Protein AF-A0A938WNM5-F1 (afdb_monomer_lite)

Organism: NCBI:txid1841864

Sequence (278 aa):
MNRILMAAAMALMVGGTAGAATDRYREALKQVLFADSASMAIRKSQMKMFVAGALSRSRHGVSSEEALRLEKSLDRYIATQYGDDMVDMALPCFRENVSEQQLVGLAGLLARPDIRQANAHISSLYADIVKDIMPTMSSAFGALKDGRQPTLPSVAECTEAYKEKFEAYWQASGTEQLMTSAVDNVLAKVGVGVDEDKVKTVLGFVTGMTKALMLNRFVGSVSESELDCVILLMRSDSYRAQLKAASCMASDPMKLIKDMEKAFVDWAKANGESFDLH

pLDDT: mean 75.91, std 17.94, range [22.28, 96.19]

Radius of gyration: 22.99 Å; chains: 1; bounding box: 45×81×53 Å

Foldseek 3Di:
DDCVVVVVVVCVVVVCCVVVLVVLLLVLLLLLCPLAPLSLVVVLVVLVCLLVVLQVVLDDDDDPVNVVVVVVLSVVCSVPPLSNLVSVLLVVLCVVQADSVLSNVLSVLSPDPLLSVLVNLLSNLLVVLVVVLVVLLVQQVVQVVVVHQRDADDADDDDPVVVVLLVLLLVLQCPLVVLVVVLVVVVVVDDPPDDSVVSVSSSVRSSRNSSRSSRRSCVVRPDSSSSVSSSVSSNDPSVVSVVSSVVVSVVCVPVVSVSSNVVSQVVCVVVVHHDDRD

Structure (mmCIF, N/CA/C/O backbone):
data_AF-A0A938WNM5-F1
#
_entry.id   AF-A0A938WNM5-F1
#
loop_
_atom_site.group_PDB
_atom_site.id
_atom_site.type_symbol
_atom_site.label_atom_id
_atom_site.label_alt_id
_atom_site.label_comp_id
_atom_site.label_asym_id
_atom_site.label_entity_id
_atom_site.label_seq_id
_atom_site.pdbx_PDB_ins_code
_atom_site.Cartn_x
_atom_site.Cartn_y
_atom_site.Cartn_z
_atom_site.occupancy
_atom_site.B_iso_or_equiv
_atom_site.auth_seq_id
_atom_site.auth_comp_id
_atom_site.auth_asym_id
_atom_site.auth_atom_id
_atom_site.pdbx_PDB_model_num
ATOM 1 N N . MET A 1 1 ? 19.116 -53.482 -17.725 1.00 27.86 1 MET A N 1
ATOM 2 C CA . MET A 1 1 ? 17.997 -52.506 -17.712 1.00 27.86 1 MET A CA 1
ATOM 3 C C . MET A 1 1 ? 18.015 -51.755 -16.381 1.00 27.86 1 MET A C 1
ATOM 5 O O . MET A 1 1 ? 17.219 -52.023 -15.505 1.00 27.86 1 MET A O 1
ATOM 9 N N . ASN A 1 2 ? 19.101 -51.100 -15.992 1.00 23.42 2 ASN A N 1
ATOM 10 C CA . ASN A 1 2 ? 19.833 -49.928 -16.483 1.00 23.42 2 ASN A CA 1
ATOM 11 C C . ASN A 1 2 ? 19.375 -48.646 -15.762 1.00 23.42 2 ASN A C 1
ATOM 13 O O . ASN A 1 2 ? 18.406 -47.996 -16.142 1.00 23.42 2 ASN A O 1
ATOM 17 N N . ARG A 1 3 ? 20.119 -48.327 -14.693 1.00 23.80 3 ARG A N 1
ATOM 18 C CA . ARG A 1 3 ? 19.950 -47.235 -13.714 1.00 23.80 3 ARG A CA 1
ATOM 19 C C . ARG A 1 3 ? 19.827 -45.834 -14.337 1.00 23.80 3 ARG A C 1
ATOM 21 O O . ARG A 1 3 ? 19.380 -44.908 -13.676 1.00 23.80 3 ARG A O 1
ATOM 28 N N . ILE A 1 4 ? 20.148 -45.709 -15.620 1.00 24.91 4 ILE A N 1
ATOM 29 C CA . ILE A 1 4 ? 20.023 -44.499 -16.439 1.00 24.91 4 ILE A CA 1
ATOM 30 C C . ILE A 1 4 ? 18.548 -44.139 -16.707 1.00 24.91 4 ILE A C 1
ATOM 32 O O . ILE A 1 4 ? 18.191 -42.969 -16.636 1.00 24.91 4 ILE A O 1
ATOM 36 N N . LEU A 1 5 ? 17.661 -45.125 -16.901 1.00 22.28 5 LEU A N 1
ATOM 37 C CA . LEU A 1 5 ? 16.210 -44.890 -17.028 1.00 22.28 5 LEU A CA 1
ATOM 38 C C . LEU A 1 5 ? 15.573 -44.449 -15.699 1.00 22.28 5 LEU A C 1
ATOM 40 O O . LEU A 1 5 ? 14.634 -43.662 -15.688 1.00 22.28 5 LEU A O 1
ATOM 44 N N . MET A 1 6 ? 16.126 -44.907 -14.575 1.00 23.08 6 MET A N 1
ATOM 45 C CA . MET A 1 6 ? 15.664 -44.564 -13.227 1.00 23.08 6 MET A CA 1
ATOM 46 C C . MET A 1 6 ? 16.171 -43.177 -12.785 1.00 23.08 6 MET A C 1
ATOM 48 O O . MET A 1 6 ? 15.438 -42.436 -12.140 1.00 23.08 6 MET A O 1
ATOM 52 N N . ALA A 1 7 ? 17.381 -42.783 -13.205 1.00 23.91 7 ALA A N 1
ATOM 53 C CA . ALA A 1 7 ? 17.920 -41.434 -13.021 1.00 23.91 7 ALA A CA 1
ATOM 54 C C . ALA A 1 7 ? 17.243 -40.394 -13.935 1.00 23.91 7 ALA A C 1
ATOM 56 O O . ALA A 1 7 ? 16.992 -39.278 -13.493 1.00 23.91 7 ALA A O 1
ATOM 57 N N . ALA A 1 8 ? 16.868 -40.761 -15.167 1.00 24.20 8 ALA A N 1
ATOM 58 C CA . ALA A 1 8 ? 16.070 -39.909 -16.052 1.00 24.20 8 ALA A CA 1
ATOM 59 C C . ALA A 1 8 ? 14.626 -39.731 -15.540 1.00 24.20 8 ALA A C 1
ATOM 61 O O . ALA A 1 8 ? 14.100 -38.621 -15.565 1.00 24.20 8 ALA A O 1
ATOM 62 N N . ALA A 1 9 ? 14.009 -40.785 -14.990 1.00 23.66 9 ALA A N 1
ATOM 63 C CA . ALA A 1 9 ? 12.702 -40.694 -14.335 1.00 23.66 9 ALA A CA 1
ATOM 64 C C . ALA A 1 9 ? 12.746 -39.851 -13.043 1.00 23.66 9 ALA A C 1
ATOM 66 O O . ALA A 1 9 ? 11.831 -39.074 -12.789 1.00 23.66 9 ALA A O 1
ATOM 67 N N . MET A 1 10 ? 13.825 -39.933 -12.254 1.00 23.94 10 MET A N 1
ATOM 68 C CA . MET A 1 10 ? 14.022 -39.061 -11.086 1.00 23.94 10 MET A CA 1
ATOM 69 C C . MET A 1 10 ? 14.346 -37.611 -11.475 1.00 23.94 10 MET A C 1
ATOM 71 O O . MET A 1 10 ? 13.832 -36.700 -10.839 1.00 23.94 10 MET A O 1
ATOM 75 N N . ALA A 1 11 ? 15.110 -37.363 -12.542 1.00 24.83 11 ALA A N 1
ATOM 76 C CA . ALA A 1 11 ? 15.364 -36.011 -13.048 1.00 24.83 11 ALA A CA 1
ATOM 77 C C . ALA A 1 11 ? 14.094 -35.342 -13.611 1.00 24.83 11 ALA A C 1
ATOM 79 O O . ALA A 1 11 ? 13.910 -34.140 -13.438 1.00 24.83 11 ALA A O 1
ATOM 80 N N . LEU A 1 12 ? 13.177 -36.116 -14.200 1.00 24.27 12 LEU A N 1
ATOM 81 C CA . LEU A 1 12 ? 11.858 -35.633 -14.627 1.00 24.27 12 LEU A CA 1
ATOM 82 C C . LEU A 1 12 ? 10.904 -35.384 -13.440 1.00 24.27 12 LEU A C 1
ATOM 84 O O . LEU A 1 12 ? 10.113 -34.446 -13.487 1.00 24.27 12 LEU A O 1
ATOM 88 N N . MET A 1 13 ? 11.016 -36.149 -12.345 1.00 25.11 13 MET A N 1
ATOM 89 C CA . MET A 1 13 ? 10.225 -35.931 -11.119 1.00 25.11 13 MET A CA 1
ATOM 90 C C . MET A 1 13 ? 10.768 -34.804 -10.216 1.00 25.11 13 MET A C 1
ATOM 92 O O . MET A 1 13 ? 9.991 -34.136 -9.534 1.00 25.11 13 MET A O 1
ATOM 96 N N . VAL A 1 14 ? 12.078 -34.540 -10.238 1.00 27.20 14 VAL A N 1
ATOM 97 C CA . VAL A 1 14 ? 12.725 -33.444 -9.489 1.00 27.20 14 VAL A CA 1
ATOM 98 C C . VAL A 1 14 ? 12.708 -32.128 -10.287 1.00 27.20 14 VAL A C 1
ATOM 100 O O . VAL A 1 14 ? 12.508 -31.061 -9.710 1.00 27.20 14 VAL A O 1
ATOM 103 N N . GLY A 1 15 ? 12.817 -32.181 -11.620 1.00 23.94 15 GLY A N 1
ATOM 104 C CA . GLY A 1 15 ? 12.697 -31.007 -12.497 1.00 23.94 15 GLY A CA 1
ATOM 105 C C . GLY A 1 15 ? 11.266 -30.472 -12.624 1.00 23.94 15 GLY A C 1
ATOM 106 O O . GLY A 1 15 ? 11.071 -29.262 -12.703 1.00 23.94 15 GLY A O 1
ATOM 107 N N . GLY A 1 16 ? 10.259 -31.350 -12.560 1.00 25.03 16 GLY A N 1
ATOM 108 C CA . GLY A 1 16 ? 8.844 -30.964 -12.586 1.00 25.03 16 GLY A CA 1
ATOM 109 C C . GLY A 1 16 ? 8.306 -30.404 -11.266 1.00 25.03 16 GLY A C 1
ATOM 110 O O . GLY A 1 16 ? 7.219 -29.846 -11.260 1.00 25.03 16 GLY A O 1
ATOM 111 N N . THR A 1 17 ? 9.039 -30.531 -10.155 1.00 30.44 17 THR A N 1
ATOM 112 C CA . THR A 1 17 ? 8.611 -30.051 -8.828 1.00 30.44 17 THR A CA 1
ATOM 113 C C . THR A 1 17 ? 9.413 -28.844 -8.356 1.00 30.44 17 THR A C 1
ATOM 115 O O . THR A 1 17 ? 8.819 -27.933 -7.797 1.00 30.44 17 THR A O 1
ATOM 118 N N . ALA A 1 18 ? 10.719 -28.765 -8.639 1.00 28.12 18 ALA A N 1
ATOM 119 C CA . ALA A 1 18 ? 11.522 -27.580 -8.329 1.00 28.12 18 ALA A CA 1
ATOM 120 C C . ALA A 1 18 ? 11.230 -26.408 -9.284 1.00 28.12 18 ALA A C 1
ATOM 122 O O . ALA A 1 18 ? 11.075 -25.285 -8.814 1.00 28.12 18 ALA A O 1
ATOM 123 N N . GLY A 1 19 ? 11.083 -26.680 -10.591 1.00 29.56 19 GLY A N 1
ATOM 124 C CA . GLY A 1 19 ? 10.650 -25.690 -11.586 1.00 29.56 19 GLY A CA 1
ATOM 125 C C . GLY A 1 19 ? 9.216 -25.220 -11.335 1.00 29.56 19 GLY A C 1
ATOM 126 O O . GLY A 1 19 ? 8.964 -24.025 -11.221 1.00 29.56 19 GLY A O 1
ATOM 127 N N . ALA A 1 20 ? 8.297 -26.163 -11.095 1.00 38.03 20 ALA A N 1
ATOM 128 C CA . ALA A 1 20 ? 6.910 -25.836 -10.772 1.00 38.03 20 ALA A CA 1
ATOM 129 C C . ALA A 1 20 ? 6.738 -25.152 -9.403 1.00 38.03 20 ALA A C 1
ATOM 131 O O . ALA A 1 20 ? 5.820 -24.353 -9.257 1.00 38.03 20 ALA A O 1
ATOM 132 N N . ALA A 1 21 ? 7.595 -25.419 -8.408 1.00 46.62 21 ALA A N 1
ATOM 133 C CA . ALA A 1 21 ? 7.608 -24.678 -7.142 1.00 46.62 21 ALA A CA 1
ATOM 134 C C . ALA A 1 21 ? 8.121 -23.242 -7.342 1.00 46.62 21 ALA A C 1
ATOM 136 O O . ALA A 1 21 ? 7.507 -22.292 -6.859 1.00 46.62 21 ALA A O 1
ATOM 137 N N . THR A 1 22 ? 9.185 -23.036 -8.134 1.00 59.12 22 THR A N 1
ATOM 138 C CA . THR A 1 22 ? 9.632 -21.676 -8.482 1.00 59.12 22 THR A CA 1
ATOM 139 C C . THR A 1 22 ? 8.596 -20.896 -9.288 1.00 59.12 22 THR A C 1
ATOM 141 O O . THR A 1 22 ? 8.431 -19.701 -9.034 1.00 59.12 22 THR A O 1
ATOM 144 N N . ASP A 1 23 ? 7.868 -21.564 -10.185 1.00 75.62 23 ASP A N 1
ATOM 145 C CA . ASP A 1 23 ? 6.793 -20.961 -10.977 1.00 75.62 23 ASP A CA 1
ATOM 146 C C . ASP A 1 23 ? 5.577 -20.657 -10.101 1.00 75.62 23 ASP A C 1
ATOM 148 O O . ASP A 1 23 ? 5.057 -19.546 -10.119 1.00 75.62 23 ASP A O 1
ATOM 152 N N . ARG A 1 24 ? 5.170 -21.592 -9.235 1.00 84.19 24 ARG A N 1
ATOM 153 C CA . ARG A 1 24 ? 4.055 -21.393 -8.302 1.00 84.19 24 ARG A CA 1
ATOM 154 C C . ARG A 1 24 ? 4.318 -20.254 -7.322 1.00 84.19 24 ARG A C 1
ATOM 156 O O . ARG A 1 24 ? 3.412 -19.464 -7.063 1.00 84.19 24 ARG A O 1
ATOM 163 N N . TYR A 1 25 ? 5.534 -20.153 -6.785 1.00 89.25 25 TYR A N 1
ATOM 164 C CA . TYR A 1 25 ? 5.916 -19.050 -5.904 1.00 89.25 25 TYR A CA 1
ATOM 165 C C . TYR A 1 25 ? 5.856 -17.710 -6.641 1.00 89.25 25 TYR A C 1
ATOM 167 O O . TYR A 1 25 ? 5.289 -16.751 -6.123 1.00 89.25 25 TYR A O 1
ATOM 175 N N . ARG A 1 26 ? 6.415 -17.640 -7.857 1.00 90.31 26 ARG A N 1
ATOM 176 C CA . ARG A 1 26 ? 6.374 -16.434 -8.698 1.00 90.31 26 ARG A CA 1
ATOM 177 C C . ARG A 1 26 ? 4.943 -16.023 -9.032 1.00 90.31 26 ARG A C 1
ATOM 179 O O . ARG A 1 26 ? 4.606 -14.855 -8.869 1.00 90.31 26 ARG A O 1
ATOM 186 N N . GLU A 1 27 ? 4.092 -16.967 -9.418 1.00 89.19 27 GLU A N 1
ATOM 187 C CA . GLU A 1 27 ? 2.684 -16.700 -9.723 1.00 89.19 27 GLU A CA 1
ATOM 188 C C . GLU A 1 27 ? 1.908 -16.229 -8.489 1.00 89.19 27 GLU A C 1
ATOM 190 O O . GLU A 1 27 ? 1.168 -15.246 -8.555 1.00 89.19 27 GLU A O 1
ATOM 195 N N . ALA A 1 28 ? 2.118 -16.861 -7.330 1.00 89.75 28 ALA A N 1
ATOM 196 C CA . ALA A 1 28 ? 1.515 -16.407 -6.080 1.00 89.75 28 ALA A CA 1
ATOM 197 C C . ALA A 1 28 ? 2.018 -15.004 -5.689 1.00 89.75 28 ALA A C 1
ATOM 199 O O . ALA A 1 28 ? 1.227 -14.165 -5.260 1.00 89.75 28 ALA A O 1
ATOM 200 N N . LEU A 1 29 ? 3.308 -14.712 -5.897 1.00 89.94 29 LEU A N 1
ATOM 201 C CA . LEU A 1 29 ? 3.881 -13.386 -5.654 1.00 89.94 29 LEU A CA 1
ATOM 202 C C . LEU A 1 29 ? 3.244 -12.339 -6.565 1.00 89.94 29 LEU A C 1
ATOM 204 O O . LEU A 1 29 ? 2.843 -11.278 -6.091 1.00 89.94 29 LEU A O 1
ATOM 208 N N . LYS A 1 30 ? 3.091 -12.653 -7.853 1.00 87.19 30 LYS A N 1
ATOM 209 C CA . LYS A 1 30 ? 2.417 -11.791 -8.826 1.00 87.19 30 LYS A CA 1
ATOM 210 C C . LYS A 1 30 ? 0.987 -11.490 -8.381 1.00 87.19 30 LYS A C 1
ATOM 212 O O . LYS A 1 30 ? 0.597 -10.327 -8.323 1.00 87.19 30 LYS A O 1
ATOM 217 N N . GLN A 1 31 ? 0.230 -12.508 -7.975 1.00 86.50 31 GLN A N 1
ATOM 218 C CA . GLN A 1 31 ? -1.130 -12.324 -7.461 1.00 86.50 31 GLN A CA 1
ATOM 219 C C . GLN A 1 31 ? -1.167 -11.416 -6.230 1.00 86.50 31 GLN A C 1
ATOM 221 O O . GLN A 1 31 ? -1.994 -10.515 -6.180 1.00 86.50 31 GLN A O 1
ATOM 226 N N . VAL A 1 32 ? -0.257 -11.593 -5.269 1.00 86.00 32 VAL A N 1
ATOM 227 C CA . VAL A 1 32 ? -0.191 -10.752 -4.062 1.00 86.00 32 VAL A CA 1
ATOM 228 C C . VAL 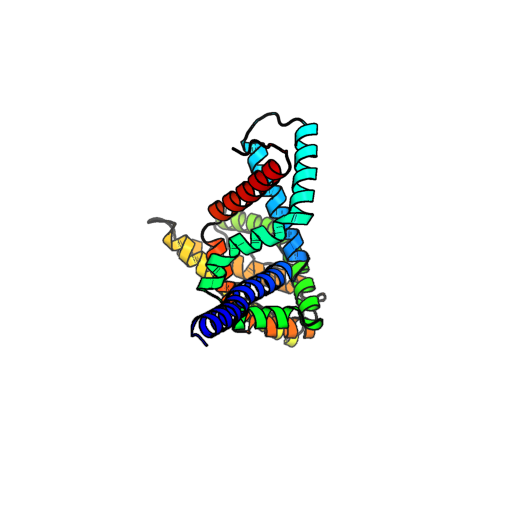A 1 32 ? 0.209 -9.310 -4.390 1.00 86.00 32 VAL A C 1
ATOM 230 O O . VAL A 1 32 ? -0.407 -8.374 -3.884 1.00 86.00 32 VAL A O 1
ATOM 233 N N . LEU A 1 33 ? 1.209 -9.099 -5.252 1.00 80.44 33 LEU A N 1
ATOM 234 C CA . LEU A 1 33 ? 1.681 -7.757 -5.619 1.00 80.44 33 LEU A CA 1
ATOM 235 C C . LEU A 1 33 ? 0.644 -6.954 -6.414 1.00 80.44 33 LEU A C 1
ATOM 237 O O . LEU A 1 33 ? 0.662 -5.723 -6.341 1.00 80.44 33 LEU A O 1
ATOM 241 N N . PHE A 1 34 ? -0.237 -7.635 -7.149 1.00 77.94 34 PHE A N 1
ATOM 242 C CA . PHE A 1 34 ? -1.231 -7.028 -8.038 1.00 77.94 34 PHE A CA 1
ATOM 243 C C . PHE A 1 34 ? -2.682 -7.356 -7.649 1.00 77.94 34 PHE A C 1
ATOM 245 O O . PHE A 1 34 ? -3.580 -7.232 -8.479 1.00 77.94 34 PHE A O 1
ATOM 252 N N . ALA A 1 35 ? -2.925 -7.747 -6.392 1.00 74.25 35 ALA A N 1
ATOM 253 C CA . ALA A 1 35 ? -4.253 -8.132 -5.903 1.00 74.25 35 ALA A CA 1
ATOM 254 C C . ALA A 1 35 ? -5.271 -6.978 -5.908 1.00 74.25 35 ALA A C 1
ATOM 256 O O . ALA A 1 35 ? -6.473 -7.216 -6.028 1.00 74.25 35 ALA A O 1
ATOM 257 N N . ASP A 1 36 ? -4.794 -5.739 -5.768 1.00 68.62 36 ASP A N 1
ATOM 258 C CA . ASP A 1 36 ? -5.611 -4.528 -5.746 1.00 68.62 36 ASP A CA 1
ATOM 259 C C . ASP A 1 36 ? -5.207 -3.558 -6.871 1.00 68.62 36 ASP A C 1
ATOM 261 O O . ASP A 1 36 ? -4.044 -3.165 -7.024 1.00 68.62 36 ASP A O 1
ATOM 265 N N . SER A 1 37 ? -6.205 -3.139 -7.653 1.00 63.31 37 SER A N 1
ATOM 266 C CA . SER A 1 37 ? -6.059 -2.194 -8.757 1.00 63.31 37 SER A CA 1
ATOM 267 C C . SER A 1 37 ? -5.641 -0.792 -8.316 1.00 63.31 37 SER A C 1
ATOM 269 O O . SER A 1 37 ? -4.945 -0.123 -9.079 1.00 63.31 37 SER A O 1
ATOM 271 N N . ALA A 1 38 ? -6.024 -0.342 -7.114 1.00 60.72 38 ALA A N 1
ATOM 272 C CA . ALA A 1 38 ? -5.631 0.973 -6.604 1.00 60.72 38 ALA A CA 1
ATOM 273 C C . ALA A 1 38 ? -4.132 0.998 -6.273 1.00 60.72 38 ALA A C 1
ATOM 275 O O . ALA A 1 38 ? -3.395 1.856 -6.761 1.00 60.72 38 ALA A O 1
ATOM 276 N N . SER A 1 39 ? -3.649 -0.017 -5.559 1.00 60.59 39 SER A N 1
ATOM 277 C CA . SER A 1 39 ? -2.225 -0.241 -5.294 1.00 60.59 39 SER A CA 1
ATOM 278 C C . SER A 1 39 ? -1.416 -0.373 -6.586 1.00 60.59 39 SER A C 1
ATOM 280 O O . SER A 1 39 ? -0.339 0.214 -6.714 1.00 60.59 39 SER A O 1
ATOM 282 N N . MET A 1 40 ? -1.948 -1.079 -7.587 1.00 65.44 40 MET A N 1
ATOM 283 C CA . MET A 1 40 ? -1.328 -1.161 -8.908 1.00 65.44 40 MET A CA 1
ATOM 284 C C . MET A 1 40 ? -1.273 0.209 -9.602 1.00 65.44 40 MET A C 1
ATOM 286 O O . MET A 1 40 ? -0.241 0.554 -10.175 1.00 65.44 40 MET A O 1
ATOM 290 N N . ALA A 1 41 ? -2.346 1.002 -9.558 1.00 66.06 41 ALA A N 1
ATOM 291 C CA . ALA A 1 41 ? -2.379 2.336 -10.155 1.00 66.06 41 ALA A CA 1
ATOM 292 C C . ALA A 1 41 ? -1.364 3.285 -9.495 1.00 66.06 41 ALA A C 1
ATOM 294 O O . ALA A 1 41 ? -0.656 4.002 -10.203 1.00 66.06 41 ALA A O 1
ATOM 295 N N . ILE A 1 42 ? -1.225 3.230 -8.165 1.00 62.38 42 ILE A N 1
ATOM 296 C CA . ILE A 1 42 ? -0.210 3.986 -7.418 1.00 62.38 42 ILE A CA 1
ATOM 297 C C . ILE A 1 42 ? 1.195 3.587 -7.871 1.00 62.38 42 ILE A C 1
ATOM 299 O O . ILE A 1 42 ? 1.984 4.457 -8.227 1.00 62.38 42 ILE A O 1
ATOM 303 N N . ARG A 1 43 ? 1.502 2.286 -7.926 1.00 67.38 43 ARG A N 1
ATOM 304 C CA . ARG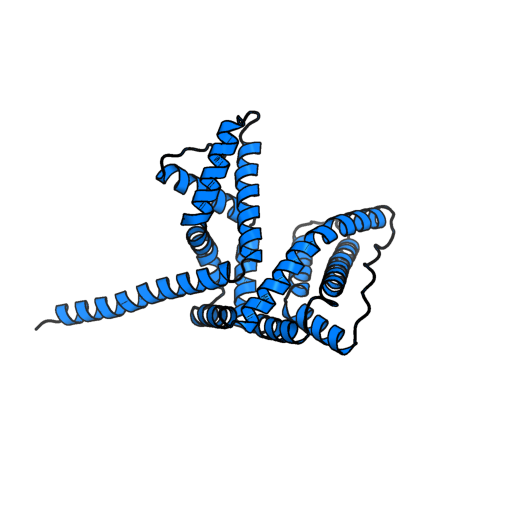 A 1 43 ? 2.823 1.789 -8.351 1.00 67.38 43 ARG A CA 1
ATOM 305 C C . ARG A 1 43 ? 3.150 2.163 -9.798 1.00 67.38 43 ARG A C 1
ATOM 307 O O . ARG A 1 43 ? 4.254 2.614 -10.083 1.00 67.38 43 ARG A O 1
ATOM 314 N N . LYS A 1 44 ? 2.170 2.062 -10.702 1.00 69.31 44 LYS A N 1
ATOM 315 C CA . LYS A 1 44 ? 2.300 2.517 -12.097 1.00 69.31 44 LYS A CA 1
ATOM 316 C C . LYS A 1 44 ? 2.563 4.023 -12.175 1.00 69.31 44 LYS A C 1
ATOM 318 O O . LYS A 1 44 ? 3.431 4.449 -12.928 1.00 69.31 44 LYS A O 1
ATOM 323 N N . SER A 1 45 ? 1.851 4.822 -11.381 1.00 68.19 45 SER A N 1
ATOM 324 C CA . SER A 1 45 ? 2.064 6.271 -11.295 1.00 68.19 45 SER A CA 1
ATOM 325 C C . SER A 1 45 ? 3.455 6.615 -10.749 1.00 68.19 45 SER A C 1
ATOM 327 O O . SER A 1 45 ? 4.160 7.437 -11.328 1.00 68.19 45 SER A O 1
ATOM 329 N N . GLN A 1 46 ? 3.899 5.931 -9.691 1.00 68.56 46 GLN A N 1
ATOM 330 C CA . GLN A 1 46 ? 5.247 6.072 -9.134 1.00 68.56 46 GLN A CA 1
ATOM 331 C C . GLN A 1 46 ? 6.321 5.744 -10.172 1.00 68.56 46 GLN A C 1
ATOM 333 O O . GLN A 1 46 ? 7.235 6.541 -10.363 1.00 68.56 46 GLN A O 1
ATOM 338 N N . MET A 1 47 ? 6.167 4.639 -10.906 1.00 72.75 47 MET A N 1
ATOM 339 C CA . MET A 1 47 ? 7.065 4.276 -12.003 1.00 72.75 47 MET A CA 1
ATOM 340 C C . MET A 1 47 ? 7.141 5.379 -13.066 1.00 72.75 47 MET A C 1
ATOM 342 O O . MET A 1 47 ? 8.233 5.798 -13.448 1.00 72.75 47 MET A O 1
ATOM 346 N N . LYS A 1 48 ? 5.986 5.915 -13.488 1.00 72.81 48 LYS A N 1
ATOM 347 C CA . LYS A 1 48 ? 5.927 7.050 -14.420 1.00 72.81 48 LYS A CA 1
ATOM 348 C C . LYS A 1 48 ? 6.676 8.270 -13.905 1.00 72.81 48 LYS A C 1
ATOM 350 O O . LYS A 1 48 ? 7.472 8.845 -14.640 1.00 72.81 48 LYS A O 1
ATOM 355 N N . MET A 1 49 ? 6.461 8.639 -12.646 1.00 68.62 49 MET A N 1
ATOM 356 C CA . MET A 1 49 ? 7.143 9.776 -12.030 1.00 68.62 49 MET A CA 1
ATOM 357 C C . MET A 1 49 ? 8.653 9.564 -11.914 1.00 68.62 49 MET A C 1
ATOM 359 O O . MET A 1 49 ? 9.405 10.505 -12.153 1.00 68.62 49 MET A O 1
ATOM 363 N N . PHE A 1 50 ? 9.113 8.362 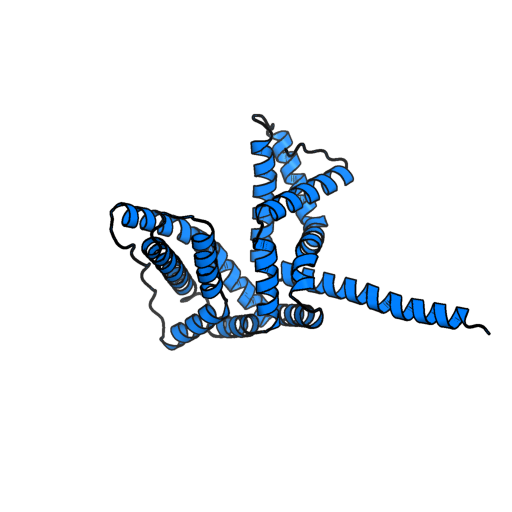-11.561 1.00 69.50 50 PHE A N 1
ATOM 364 C CA . PHE A 1 50 ? 10.541 8.089 -11.412 1.00 69.50 50 PHE A CA 1
ATOM 365 C C . PHE A 1 50 ? 11.268 8.110 -12.754 1.00 69.50 50 PHE A C 1
ATOM 367 O O . PHE A 1 50 ? 12.242 8.847 -12.889 1.00 69.50 50 PHE A O 1
ATOM 374 N N . VAL A 1 51 ? 10.738 7.420 -13.767 1.00 67.56 51 VAL A N 1
ATOM 375 C CA . VAL A 1 51 ? 11.324 7.414 -15.117 1.00 67.56 51 VAL A CA 1
ATOM 376 C C . VAL A 1 51 ? 11.274 8.812 -15.749 1.00 67.56 51 VAL A C 1
ATOM 378 O O . VAL A 1 51 ? 12.269 9.272 -16.306 1.00 67.56 51 VAL A O 1
ATOM 381 N N . ALA A 1 52 ? 10.163 9.546 -15.602 1.00 66.38 52 ALA A N 1
ATOM 382 C CA . ALA A 1 52 ? 10.077 10.937 -16.055 1.00 66.38 52 ALA A CA 1
ATOM 383 C C . ALA A 1 52 ? 11.029 11.871 -15.280 1.00 66.38 52 ALA A C 1
ATOM 385 O O . ALA A 1 52 ? 11.605 12.796 -15.852 1.00 66.38 52 ALA A O 1
ATOM 386 N N . GLY A 1 53 ? 11.221 11.629 -13.981 1.00 65.50 53 GLY A N 1
ATOM 387 C CA . GLY A 1 53 ? 12.147 12.368 -13.126 1.00 65.50 53 GLY A CA 1
ATOM 388 C C . GLY A 1 53 ? 13.619 12.103 -13.450 1.00 65.50 53 GLY A C 1
ATOM 389 O O . GLY A 1 53 ? 14.431 13.019 -13.366 1.00 65.50 53 GLY A O 1
ATOM 390 N N . ALA A 1 54 ? 13.977 10.879 -13.842 1.00 63.03 54 ALA A N 1
ATOM 391 C CA . ALA A 1 54 ? 15.312 10.561 -14.345 1.00 63.03 54 ALA A CA 1
ATOM 392 C C . ALA A 1 54 ? 15.619 11.348 -15.628 1.00 63.03 54 ALA A C 1
ATOM 394 O O . ALA A 1 54 ? 16.701 11.904 -15.770 1.00 63.03 54 ALA A O 1
ATOM 395 N N . LEU A 1 55 ? 14.628 11.508 -16.509 1.00 58.06 55 LEU A N 1
ATOM 396 C CA . LEU A 1 55 ? 14.778 12.273 -17.754 1.00 58.06 55 LEU A CA 1
ATOM 397 C C . LEU A 1 55 ? 14.880 13.777 -17.555 1.00 58.06 55 LEU A C 1
ATOM 399 O O . LEU A 1 55 ? 15.654 14.443 -18.238 1.00 58.06 55 LEU A O 1
ATOM 403 N N . SER A 1 56 ? 14.099 14.337 -16.631 1.00 56.94 56 SER A N 1
ATOM 404 C CA . SER A 1 56 ? 14.186 15.770 -16.343 1.00 56.94 56 SER A CA 1
ATOM 405 C C . SER A 1 56 ? 15.534 16.142 -15.719 1.00 56.94 56 SER A C 1
ATOM 407 O O . SER A 1 56 ? 16.032 17.245 -15.949 1.00 56.94 56 SER A O 1
ATOM 409 N N . ARG A 1 57 ? 16.152 15.210 -14.978 1.00 58.72 57 ARG A N 1
ATOM 410 C CA . ARG A 1 57 ? 17.519 15.338 -14.456 1.00 58.72 57 ARG A CA 1
ATOM 411 C C . ARG A 1 57 ? 18.587 15.129 -15.532 1.00 58.72 57 ARG A C 1
ATOM 413 O O . ARG A 1 57 ? 19.619 15.793 -15.460 1.00 58.72 57 ARG A O 1
ATOM 420 N N . SER A 1 58 ? 18.337 14.280 -16.533 1.00 52.09 58 SER A N 1
ATOM 421 C CA . SER A 1 58 ? 19.332 13.950 -17.555 1.00 52.09 58 SER A CA 1
ATOM 422 C C . SER A 1 58 ? 19.532 15.020 -18.638 1.00 52.09 58 SER A C 1
ATOM 424 O O . SER A 1 58 ? 20.549 14.940 -19.326 1.00 52.09 58 SER A O 1
ATOM 426 N N . ARG A 1 59 ? 18.676 16.063 -18.765 1.00 48.09 59 ARG A N 1
ATOM 427 C CA . ARG A 1 59 ? 18.981 17.318 -19.512 1.00 48.09 59 ARG A CA 1
ATOM 428 C C . ARG A 1 59 ? 17.898 18.409 -19.435 1.00 48.09 59 ARG A C 1
ATOM 430 O O . ARG A 1 59 ? 16.704 18.151 -19.551 1.00 48.09 59 ARG A O 1
ATOM 437 N N . HIS A 1 60 ? 18.336 19.673 -19.436 1.00 43.91 60 HIS A N 1
ATOM 438 C CA . HIS A 1 60 ? 17.565 20.772 -20.031 1.00 43.91 60 HIS A CA 1
ATOM 439 C C . HIS A 1 60 ? 17.388 20.502 -21.536 1.00 43.91 60 HIS A C 1
ATOM 441 O O . HIS A 1 60 ? 18.377 20.499 -22.265 1.00 43.91 60 HIS A O 1
ATOM 447 N N . GLY A 1 61 ? 16.151 20.294 -22.003 1.00 52.41 61 GLY A N 1
ATOM 448 C CA . GLY A 1 61 ? 15.841 20.288 -23.440 1.00 52.41 61 GLY A CA 1
ATOM 449 C C . GLY A 1 61 ? 15.293 18.992 -24.040 1.00 52.41 61 GLY A C 1
ATOM 450 O O . GLY A 1 61 ? 15.498 18.777 -25.230 1.00 52.41 61 GLY A O 1
ATOM 451 N N . VAL A 1 62 ? 14.582 18.151 -23.280 1.00 60.12 62 VAL A N 1
ATOM 452 C CA . VAL A 1 62 ? 13.749 17.102 -23.899 1.00 60.12 62 VAL A CA 1
ATOM 453 C C . VAL A 1 62 ? 12.691 17.785 -24.768 1.00 60.12 62 VAL A C 1
ATOM 455 O O . VAL A 1 62 ? 11.913 18.608 -24.278 1.00 60.12 62 VAL A O 1
ATOM 458 N N . SER A 1 63 ? 12.680 17.481 -26.065 1.00 65.44 63 SER A N 1
ATOM 459 C CA . SER A 1 63 ? 11.643 17.986 -26.968 1.00 65.44 63 SER A CA 1
ATOM 460 C C . SER A 1 63 ? 10.271 17.412 -26.579 1.00 65.44 63 SER A C 1
ATOM 462 O O . SER A 1 63 ? 10.174 16.312 -26.032 1.00 65.44 63 SER A O 1
ATOM 464 N N . SER A 1 64 ? 9.177 18.124 -26.872 1.00 71.75 64 SER A N 1
ATOM 465 C CA . SER A 1 64 ? 7.817 17.614 -26.612 1.00 71.75 64 SER A CA 1
ATOM 466 C C . SER A 1 64 ? 7.546 16.268 -27.303 1.00 71.75 64 SER A C 1
ATOM 468 O O . SER A 1 64 ? 6.773 15.453 -26.803 1.00 71.75 64 SER A O 1
ATOM 470 N N . GLU A 1 65 ? 8.218 16.013 -28.425 1.00 75.81 65 GLU A N 1
ATOM 471 C CA . GLU A 1 65 ? 8.130 14.771 -29.189 1.00 75.81 65 GLU A CA 1
ATOM 472 C C . GLU A 1 65 ? 8.836 13.595 -28.496 1.00 75.81 65 GLU A C 1
ATOM 474 O O . GLU A 1 65 ? 8.270 12.504 -28.400 1.00 75.81 65 GLU A O 1
ATOM 479 N N . GLU A 1 66 ? 10.029 13.807 -27.936 1.00 76.19 66 GLU A N 1
ATOM 480 C CA . GLU A 1 66 ? 10.735 12.785 -27.151 1.00 76.19 66 GLU A CA 1
ATOM 481 C C . GLU A 1 66 ? 10.002 12.448 -25.852 1.00 76.19 66 GLU A C 1
ATOM 483 O O . GLU A 1 66 ? 9.923 11.273 -25.486 1.00 76.19 66 GLU A O 1
ATOM 488 N N . ALA A 1 67 ? 9.414 13.453 -25.196 1.00 74.69 67 ALA A N 1
ATOM 489 C CA . ALA A 1 67 ? 8.584 13.252 -24.013 1.00 74.69 67 ALA A CA 1
ATOM 490 C C . ALA A 1 67 ? 7.362 12.370 -24.329 1.00 74.69 67 ALA A C 1
ATOM 492 O O . ALA A 1 67 ? 7.096 11.400 -23.619 1.00 74.69 67 ALA A O 1
ATOM 493 N N . LEU A 1 68 ? 6.670 12.639 -25.443 1.00 77.75 68 LEU A N 1
ATOM 494 C CA . LEU A 1 68 ? 5.526 11.838 -25.887 1.00 77.75 68 LEU A CA 1
ATOM 495 C C . LEU A 1 68 ? 5.937 10.416 -26.304 1.00 77.75 68 LEU A C 1
ATOM 497 O O . LEU A 1 68 ? 5.216 9.448 -26.046 1.00 77.75 68 LEU A O 1
ATOM 501 N N . ARG A 1 69 ? 7.094 10.267 -26.964 1.00 83.00 69 ARG A N 1
ATOM 502 C CA . ARG A 1 69 ? 7.631 8.954 -27.352 1.00 83.00 69 ARG A CA 1
ATOM 503 C C . ARG A 1 69 ? 7.943 8.111 -26.123 1.00 83.00 69 ARG A C 1
ATOM 505 O O . ARG A 1 69 ? 7.591 6.932 -26.090 1.00 83.00 69 ARG A O 1
ATOM 512 N N . LEU A 1 70 ? 8.571 8.710 -25.117 1.00 79.75 70 LEU A N 1
ATOM 513 C CA . LEU A 1 70 ? 8.830 8.042 -23.855 1.00 79.75 70 LEU A CA 1
ATOM 514 C C . LEU A 1 70 ? 7.528 7.625 -23.175 1.00 79.75 70 LEU A C 1
ATOM 516 O O . LEU A 1 70 ? 7.408 6.466 -22.797 1.00 79.75 70 LEU A O 1
ATOM 520 N N . GLU A 1 71 ? 6.563 8.532 -23.029 1.00 82.69 71 GLU A N 1
ATOM 521 C CA . GLU A 1 71 ? 5.304 8.232 -22.342 1.00 82.69 71 GLU A CA 1
ATOM 522 C C . GLU A 1 71 ? 4.613 7.003 -22.952 1.00 82.69 71 GLU A C 1
ATOM 524 O O . GLU A 1 71 ? 4.272 6.061 -22.236 1.00 82.69 71 GLU A O 1
ATOM 529 N N . LYS A 1 72 ? 4.532 6.940 -24.289 1.00 86.69 72 LYS A N 1
ATOM 530 C CA . LYS A 1 72 ? 3.998 5.775 -25.019 1.00 86.69 72 LYS A CA 1
ATOM 531 C C . LYS A 1 72 ? 4.787 4.490 -24.768 1.00 86.69 72 LYS A C 1
ATOM 533 O O . LYS A 1 72 ? 4.207 3.406 -24.687 1.00 86.69 72 LYS A O 1
ATOM 538 N N . SER A 1 73 ? 6.108 4.598 -24.686 1.00 89.31 73 SER A N 1
ATOM 539 C CA . SER A 1 73 ? 7.002 3.458 -24.463 1.00 89.31 73 SER A CA 1
ATOM 540 C C . SER A 1 73 ? 6.863 2.932 -23.037 1.00 89.31 73 SER A C 1
ATOM 542 O O . SER A 1 73 ? 6.777 1.727 -22.814 1.00 89.31 73 SER A O 1
ATOM 544 N N . LEU A 1 74 ? 6.734 3.841 -22.075 1.00 86.44 74 LEU A N 1
ATOM 545 C CA . LEU A 1 74 ? 6.510 3.527 -20.675 1.00 86.44 74 LEU A CA 1
ATOM 546 C C . LEU A 1 74 ? 5.133 2.897 -20.444 1.00 86.44 74 LEU A C 1
ATOM 548 O O . LEU A 1 74 ? 5.026 1.925 -19.700 1.00 86.44 74 LEU A O 1
ATOM 552 N N . ASP A 1 75 ? 4.094 3.376 -21.130 1.00 87.50 75 ASP A N 1
ATOM 553 C CA . ASP A 1 75 ? 2.769 2.748 -21.110 1.00 87.50 75 ASP A CA 1
ATOM 554 C C . ASP A 1 75 ? 2.797 1.321 -21.657 1.00 87.50 75 ASP A C 1
ATOM 556 O O . ASP A 1 75 ? 2.230 0.408 -21.051 1.00 87.50 75 ASP A O 1
ATOM 560 N N . ARG A 1 76 ? 3.507 1.102 -22.769 1.00 91.88 76 ARG A N 1
ATOM 561 C CA . ARG A 1 76 ? 3.720 -0.240 -23.324 1.00 91.88 76 ARG A CA 1
ATOM 562 C C . ARG A 1 76 ? 4.464 -1.148 -22.355 1.00 91.88 76 ARG A C 1
ATOM 564 O O . ARG A 1 76 ? 4.033 -2.280 -22.148 1.00 91.88 76 ARG A O 1
ATOM 571 N N . TYR A 1 77 ? 5.546 -0.671 -21.752 1.00 89.94 77 TYR A N 1
ATOM 572 C CA . TYR A 1 77 ? 6.300 -1.425 -20.753 1.00 89.94 77 TYR A CA 1
ATOM 573 C C . TYR A 1 77 ? 5.420 -1.813 -19.557 1.00 89.94 77 TYR A C 1
ATOM 575 O O . TYR A 1 77 ? 5.364 -2.982 -19.172 1.00 89.94 77 TYR A O 1
ATOM 583 N N . ILE A 1 78 ? 4.656 -0.855 -19.024 1.00 87.00 78 ILE A N 1
ATOM 584 C CA . ILE A 1 78 ? 3.716 -1.072 -17.918 1.00 87.00 78 ILE A CA 1
ATOM 585 C C . ILE A 1 78 ? 2.651 -2.116 -18.272 1.00 87.00 78 ILE A C 1
ATOM 587 O O . ILE A 1 78 ? 2.245 -2.900 -17.412 1.00 87.00 78 ILE A O 1
ATOM 591 N N . ALA A 1 79 ? 2.179 -2.115 -19.518 1.00 87.56 79 ALA A N 1
ATOM 592 C CA . ALA A 1 79 ? 1.166 -3.048 -19.989 1.00 87.56 79 ALA A CA 1
ATOM 593 C C . ALA A 1 79 ? 1.705 -4.464 -20.259 1.00 87.56 79 ALA A C 1
ATOM 595 O O . ALA A 1 79 ? 0.907 -5.397 -20.295 1.00 87.56 79 ALA A O 1
ATOM 596 N N . THR A 1 80 ? 3.017 -4.633 -20.461 1.00 89.06 80 THR A N 1
ATOM 597 C CA . THR A 1 80 ? 3.588 -5.888 -20.984 1.00 89.06 80 THR A CA 1
ATOM 598 C C . THR A 1 80 ? 4.583 -6.573 -20.054 1.00 89.06 80 THR A C 1
ATOM 600 O O . THR A 1 80 ? 4.466 -7.777 -19.867 1.00 89.06 80 THR A O 1
ATOM 603 N N . GLN A 1 81 ? 5.531 -5.839 -19.463 1.00 89.44 81 GLN A N 1
ATOM 604 C CA . GLN A 1 81 ? 6.699 -6.419 -18.782 1.00 89.44 81 GLN A CA 1
ATOM 605 C C . GLN A 1 81 ? 6.795 -6.028 -17.300 1.00 89.44 81 GLN A C 1
ATOM 607 O O . GLN A 1 81 ? 7.250 -6.819 -16.478 1.00 89.44 81 GLN A O 1
ATOM 612 N N . TYR A 1 82 ? 6.293 -4.846 -16.923 1.00 84.88 82 TYR A N 1
ATOM 613 C CA . TYR A 1 82 ? 6.431 -4.308 -15.561 1.00 84.88 82 TYR A CA 1
ATOM 614 C C . TYR A 1 82 ? 5.974 -5.266 -14.452 1.00 84.88 82 TYR A C 1
ATOM 616 O O . TYR A 1 82 ? 6.554 -5.289 -13.368 1.00 84.88 82 TYR A O 1
ATOM 624 N N . GLY A 1 83 ? 4.925 -6.052 -14.710 1.00 83.31 83 GLY A N 1
ATOM 625 C CA . GLY A 1 83 ? 4.414 -7.017 -13.741 1.00 83.31 83 GLY A CA 1
ATOM 626 C C . GLY A 1 83 ? 5.449 -8.071 -13.345 1.00 83.31 83 GLY A C 1
ATOM 627 O O . GLY A 1 83 ? 5.599 -8.363 -12.161 1.00 83.31 83 GLY A O 1
ATOM 628 N N . ASP A 1 84 ? 6.170 -8.606 -14.32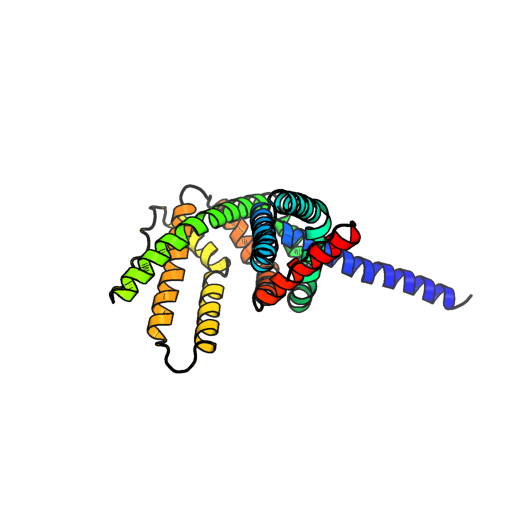7 1.00 89.06 84 ASP A N 1
ATOM 629 C CA . ASP A 1 84 ? 7.166 -9.655 -14.114 1.00 89.06 84 ASP A CA 1
ATOM 630 C C . ASP A 1 84 ? 8.447 -9.078 -13.508 1.00 89.06 84 ASP A C 1
ATOM 632 O O . ASP A 1 84 ? 8.966 -9.620 -12.536 1.00 89.06 84 ASP A O 1
ATOM 636 N N . ASP A 1 85 ? 8.883 -7.906 -13.967 1.00 88.25 85 ASP A N 1
ATOM 637 C CA . ASP A 1 85 ? 10.077 -7.251 -13.424 1.00 88.25 85 ASP A CA 1
ATOM 638 C C . ASP A 1 85 ? 9.897 -6.866 -11.944 1.00 88.25 85 ASP A C 1
ATOM 640 O O . ASP A 1 85 ? 10.814 -7.010 -11.136 1.00 88.25 85 ASP A O 1
ATOM 644 N N . MET A 1 86 ? 8.692 -6.449 -11.540 1.00 83.69 86 MET A N 1
ATOM 645 C CA . MET A 1 86 ? 8.383 -6.192 -10.128 1.00 83.69 86 MET A CA 1
ATOM 646 C C . MET A 1 86 ? 8.391 -7.461 -9.271 1.00 83.69 86 MET A C 1
ATOM 648 O O . MET A 1 86 ? 8.769 -7.395 -8.099 1.00 83.69 86 MET A O 1
ATOM 652 N N . VAL A 1 87 ? 7.975 -8.606 -9.823 1.00 87.88 87 VAL A N 1
ATOM 653 C CA . VAL A 1 87 ? 8.103 -9.906 -9.146 1.00 87.88 87 VAL A CA 1
ATOM 654 C C . VAL A 1 87 ? 9.584 -10.212 -8.941 1.00 87.88 87 VAL A C 1
ATOM 656 O O . VAL A 1 87 ? 9.983 -10.539 -7.825 1.00 87.88 87 VAL A O 1
ATOM 659 N N . ASP A 1 88 ? 10.408 -10.021 -9.968 1.00 89.81 88 ASP A N 1
ATOM 660 C CA . ASP A 1 88 ? 11.850 -10.280 -9.930 1.00 89.81 88 ASP A CA 1
ATOM 661 C C . ASP A 1 88 ? 12.571 -9.409 -8.901 1.00 89.81 88 ASP A C 1
ATOM 663 O O . ASP A 1 88 ? 13.386 -9.912 -8.124 1.00 89.81 88 ASP A O 1
ATOM 667 N N . MET A 1 89 ? 12.211 -8.127 -8.828 1.00 84.75 89 MET A N 1
ATOM 668 C CA . MET A 1 89 ? 12.728 -7.195 -7.823 1.00 84.75 89 MET A CA 1
ATOM 669 C C . MET A 1 89 ? 12.288 -7.560 -6.399 1.00 84.75 89 MET A C 1
ATOM 671 O O . MET A 1 89 ? 13.052 -7.381 -5.451 1.00 84.75 89 MET A O 1
ATOM 675 N N . ALA A 1 90 ? 11.066 -8.072 -6.227 1.00 84.12 90 ALA A N 1
ATOM 676 C CA . ALA A 1 90 ? 10.523 -8.440 -4.920 1.00 84.12 90 ALA A CA 1
ATOM 677 C C . ALA A 1 90 ? 11.015 -9.812 -4.422 1.00 84.12 90 ALA A C 1
ATOM 679 O O . ALA A 1 90 ? 11.087 -10.040 -3.211 1.00 84.12 90 ALA A O 1
ATOM 680 N N . LEU A 1 91 ? 11.361 -10.727 -5.336 1.00 89.31 91 LEU A N 1
ATOM 681 C CA . LEU A 1 91 ? 11.703 -12.121 -5.037 1.00 89.31 91 LEU A CA 1
ATOM 682 C C . LEU A 1 91 ? 12.747 -12.299 -3.922 1.00 89.31 91 LEU A C 1
ATOM 684 O O . LEU A 1 91 ? 12.503 -13.150 -3.064 1.00 89.31 91 LEU A O 1
ATOM 688 N N . PRO A 1 92 ? 13.875 -11.556 -3.879 1.00 88.56 92 PRO A N 1
ATOM 689 C CA . PRO A 1 92 ? 14.873 -11.722 -2.823 1.00 88.56 92 PRO A CA 1
ATOM 690 C C . PRO A 1 92 ? 14.292 -11.485 -1.423 1.00 88.56 92 PRO A C 1
ATOM 692 O O . PRO A 1 92 ? 14.380 -12.362 -0.565 1.00 88.56 92 PRO A O 1
ATOM 695 N N . CYS A 1 93 ? 13.606 -10.355 -1.225 1.00 82.88 93 CYS A N 1
ATOM 696 C CA . CYS A 1 93 ? 12.990 -10.001 0.054 1.00 82.88 93 CYS A CA 1
ATOM 697 C C . CYS A 1 93 ? 11.860 -10.962 0.442 1.00 82.88 93 CYS A C 1
ATOM 699 O O . CYS A 1 93 ? 11.710 -11.308 1.615 1.00 82.88 93 CYS A O 1
ATOM 701 N N . PHE A 1 94 ? 11.059 -11.405 -0.530 1.00 87.62 94 PHE A N 1
ATOM 702 C CA . PHE A 1 94 ? 9.966 -12.341 -0.276 1.00 87.62 94 PHE A CA 1
ATOM 703 C C . PHE A 1 94 ? 10.478 -13.731 0.096 1.00 87.62 94 PHE A C 1
ATOM 705 O O . PHE A 1 94 ? 10.010 -14.285 1.084 1.00 87.62 94 PHE A O 1
ATOM 712 N N . ARG A 1 95 ? 11.475 -14.277 -0.608 1.00 89.12 95 ARG A N 1
ATOM 713 C CA . ARG A 1 95 ? 12.024 -15.608 -0.296 1.00 89.12 95 ARG A CA 1
ATOM 714 C C . ARG A 1 95 ? 12.695 -15.676 1.071 1.00 89.12 95 ARG A C 1
ATOM 716 O O . ARG A 1 95 ? 12.653 -16.726 1.703 1.00 89.12 95 ARG A O 1
ATOM 723 N N . GLU A 1 96 ? 13.293 -14.579 1.524 1.00 89.31 96 GLU A N 1
ATOM 724 C CA . GLU A 1 96 ? 13.898 -14.495 2.856 1.00 89.31 96 GLU A CA 1
ATOM 725 C C . GLU A 1 96 ? 12.847 -14.465 3.980 1.00 89.31 96 GLU A C 1
ATOM 727 O O . GLU A 1 96 ? 13.083 -14.996 5.063 1.00 89.31 96 GLU A O 1
ATOM 732 N N . ASN A 1 97 ? 11.672 -13.876 3.728 1.00 85.94 97 ASN A N 1
ATOM 733 C CA . ASN A 1 97 ? 10.701 -13.553 4.780 1.00 85.94 97 ASN A CA 1
ATOM 734 C C . ASN A 1 97 ? 9.385 -14.346 4.715 1.00 85.94 97 ASN A C 1
ATOM 736 O O . ASN A 1 97 ? 8.647 -14.367 5.702 1.00 85.94 97 ASN A O 1
ATOM 740 N N . VAL A 1 98 ? 9.061 -14.962 3.576 1.00 87.69 98 VAL A N 1
ATOM 741 C CA . VAL A 1 98 ? 7.748 -15.554 3.281 1.00 87.69 98 VAL A CA 1
ATOM 742 C C . VAL A 1 98 ? 7.926 -16.928 2.641 1.00 87.69 98 VAL A C 1
ATOM 744 O O . VAL A 1 98 ? 8.446 -17.055 1.528 1.00 87.69 98 VAL A O 1
ATOM 747 N N . SER A 1 99 ? 7.445 -17.970 3.318 1.00 91.38 99 SER A N 1
ATOM 748 C CA . SER A 1 99 ? 7.432 -19.322 2.758 1.00 91.38 99 SER A CA 1
ATOM 749 C C . SER A 1 99 ? 6.444 -19.435 1.592 1.00 91.38 99 SER A C 1
ATOM 751 O O . SER A 1 99 ? 5.477 -18.678 1.502 1.00 91.38 99 SER A O 1
ATOM 753 N N . GLU A 1 100 ? 6.640 -20.417 0.706 1.00 91.12 100 GLU A N 1
ATOM 754 C CA . GLU A 1 100 ? 5.698 -20.662 -0.398 1.00 91.12 100 GLU A CA 1
ATOM 755 C C . GLU A 1 100 ? 4.271 -20.892 0.117 1.00 91.12 100 GLU A C 1
ATOM 757 O O . GLU A 1 100 ? 3.319 -20.334 -0.422 1.00 91.12 100 GLU A O 1
ATOM 762 N N . GLN A 1 101 ? 4.118 -21.658 1.201 1.00 91.69 101 GLN A N 1
ATOM 763 C CA . GLN A 1 101 ? 2.814 -21.934 1.798 1.00 91.69 101 GLN A CA 1
ATOM 764 C C . GLN A 1 101 ? 2.131 -20.656 2.300 1.00 91.69 101 GLN A C 1
ATOM 766 O O . GLN A 1 101 ? 0.931 -20.487 2.085 1.00 91.69 101 GLN A O 1
ATOM 771 N N . GLN A 1 102 ? 2.880 -19.753 2.941 1.00 91.56 102 GLN A N 1
ATOM 772 C CA . GLN A 1 102 ? 2.352 -18.460 3.379 1.00 91.56 102 GLN A CA 1
ATOM 773 C C . GLN A 1 102 ? 1.933 -17.613 2.179 1.00 91.56 102 GLN A C 1
ATOM 775 O O . GLN A 1 102 ? 0.836 -17.062 2.155 1.00 91.56 102 GLN A O 1
ATOM 780 N N . LEU A 1 103 ? 2.770 -17.551 1.146 1.00 89.50 103 LEU A N 1
ATOM 781 C CA . LEU A 1 103 ? 2.489 -16.741 -0.031 1.00 89.50 103 LEU A CA 1
ATOM 782 C C . LEU A 1 103 ? 1.259 -17.242 -0.803 1.00 89.50 103 LEU A C 1
ATOM 784 O O . LEU A 1 103 ? 0.385 -16.453 -1.156 1.00 89.50 103 LEU A O 1
ATOM 788 N N . VAL A 1 104 ? 1.150 -18.557 -1.003 1.00 90.19 104 VAL A N 1
ATOM 789 C CA . VAL A 1 104 ? -0.024 -19.195 -1.617 1.00 90.19 104 VAL A CA 1
ATOM 790 C C . VAL A 1 104 ? -1.271 -18.998 -0.750 1.00 90.19 104 VAL A C 1
ATOM 792 O O . VAL A 1 104 ? -2.347 -18.725 -1.280 1.00 90.19 104 VAL A O 1
ATOM 795 N N . GLY A 1 105 ? -1.143 -19.103 0.576 1.00 89.31 105 GLY A N 1
ATOM 796 C CA . GLY A 1 105 ? -2.240 -18.842 1.509 1.00 89.31 105 GLY A CA 1
ATOM 797 C C . GLY A 1 105 ? -2.748 -17.401 1.426 1.00 89.31 105 GLY A C 1
ATOM 798 O O . GLY A 1 105 ? -3.956 -17.176 1.357 1.00 89.31 105 GLY A O 1
ATOM 799 N N . LEU A 1 106 ? -1.834 -16.431 1.357 1.00 88.62 106 LEU A N 1
ATOM 800 C CA . LEU A 1 106 ? -2.164 -15.017 1.184 1.00 88.62 106 LEU A CA 1
ATOM 801 C C . LEU A 1 106 ? -2.842 -14.749 -0.162 1.00 88.62 106 LEU A C 1
ATOM 803 O O . LEU A 1 106 ? -3.866 -14.070 -0.198 1.00 88.62 106 LEU A O 1
ATOM 807 N N . ALA A 1 107 ? -2.316 -15.318 -1.249 1.00 88.44 107 ALA A N 1
ATOM 808 C CA . ALA A 1 107 ? -2.937 -15.231 -2.567 1.00 88.44 107 ALA A CA 1
ATOM 809 C C . ALA A 1 107 ? -4.370 -15.798 -2.548 1.00 88.44 107 ALA A C 1
ATOM 811 O O . ALA A 1 107 ? -5.291 -15.171 -3.066 1.00 88.44 107 ALA A O 1
ATOM 812 N N . GLY A 1 108 ? -4.586 -16.931 -1.870 1.00 89.56 108 GLY A N 1
ATOM 813 C CA . GLY A 1 108 ? -5.913 -17.520 -1.680 1.00 89.56 108 GLY A CA 1
ATOM 814 C C . GLY A 1 108 ? -6.875 -16.625 -0.891 1.00 89.56 108 GLY A C 1
ATOM 815 O O . GLY A 1 108 ? -8.039 -16.502 -1.269 1.00 89.56 108 GLY A O 1
ATOM 816 N N . LEU A 1 109 ? -6.403 -15.960 0.169 1.00 87.12 109 LEU A N 1
ATOM 817 C CA . LEU A 1 109 ? -7.204 -14.985 0.919 1.00 87.12 109 LEU A CA 1
ATOM 818 C C . LEU A 1 109 ? -7.583 -13.779 0.053 1.00 87.12 109 LEU A C 1
ATOM 820 O O . LEU A 1 109 ? -8.751 -13.404 0.015 1.00 87.12 109 LEU A O 1
ATOM 824 N N . LEU A 1 110 ? -6.622 -13.215 -0.681 1.00 86.19 110 LEU A N 1
ATOM 825 C CA . LEU A 1 110 ? -6.836 -12.075 -1.580 1.00 86.19 110 LEU A CA 1
ATOM 826 C C . LEU A 1 110 ? -7.695 -12.425 -2.805 1.00 86.19 110 LEU A C 1
ATOM 828 O O . LEU A 1 110 ? -8.301 -11.541 -3.407 1.00 86.19 110 LEU A O 1
ATOM 832 N N . ALA A 1 111 ? -7.788 -13.705 -3.169 1.00 88.00 111 ALA A N 1
ATOM 833 C CA . ALA A 1 111 ? -8.677 -14.175 -4.226 1.00 88.00 111 ALA A CA 1
ATOM 834 C C . ALA A 1 111 ? -10.152 -14.241 -3.790 1.00 88.00 111 ALA A C 1
ATOM 836 O O . ALA A 1 111 ? -11.036 -14.272 -4.654 1.00 88.00 111 ALA A O 1
ATOM 837 N N . ARG A 1 112 ? -10.442 -14.247 -2.479 1.00 89.81 112 ARG A N 1
ATOM 838 C CA . ARG A 1 112 ? -11.822 -14.264 -1.980 1.00 89.81 112 ARG A CA 1
ATOM 839 C C . ARG A 1 112 ? -12.545 -12.962 -2.363 1.00 89.81 112 ARG A C 1
ATOM 841 O O . ARG A 1 112 ? -12.007 -11.886 -2.104 1.00 89.81 112 ARG A O 1
ATOM 848 N N . PRO A 1 113 ? -13.753 -13.020 -2.961 1.00 91.25 113 PRO A N 1
ATOM 849 C CA . PRO A 1 113 ? -14.431 -11.823 -3.460 1.00 91.25 113 PRO A CA 1
ATOM 850 C C . PRO A 1 113 ? -14.704 -10.752 -2.397 1.00 91.25 113 PRO A C 1
ATOM 852 O O . PRO A 1 113 ? -14.516 -9.574 -2.684 1.00 91.25 113 PRO A O 1
ATOM 855 N N . ASP A 1 114 ? -15.100 -11.163 -1.191 1.00 92.00 114 ASP A N 1
ATOM 856 C CA . ASP A 1 114 ? -15.383 -10.290 -0.047 1.00 92.00 114 ASP A CA 1
ATOM 857 C C . ASP A 1 114 ? -14.130 -9.529 0.412 1.00 92.00 114 ASP A C 1
ATOM 859 O O . ASP A 1 114 ? -14.136 -8.301 0.484 1.00 92.00 114 ASP A O 1
ATOM 863 N N . ILE A 1 115 ? -13.023 -10.246 0.624 1.00 89.06 115 ILE A N 1
ATOM 864 C CA . ILE A 1 115 ? -11.737 -9.656 1.014 1.00 89.06 115 ILE A CA 1
ATOM 865 C C . ILE A 1 115 ? -11.197 -8.763 -0.099 1.00 89.06 115 ILE A C 1
ATOM 867 O O . ILE A 1 115 ? -10.749 -7.655 0.175 1.00 89.06 115 ILE A O 1
ATOM 871 N N . ARG A 1 116 ? -11.251 -9.210 -1.357 1.00 85.44 116 ARG A N 1
ATOM 872 C CA . ARG A 1 116 ? -10.745 -8.435 -2.494 1.00 85.44 116 ARG A CA 1
ATOM 873 C C . ARG A 1 116 ? -11.475 -7.105 -2.647 1.00 85.44 116 ARG A C 1
ATOM 875 O O . ARG A 1 116 ? -10.826 -6.085 -2.854 1.00 85.44 116 ARG A O 1
ATOM 882 N N . GLN A 1 117 ? -12.806 -7.116 -2.554 1.00 88.81 117 GLN A N 1
ATOM 883 C CA . GLN A 1 117 ? -13.622 -5.905 -2.662 1.00 88.81 117 GLN A CA 1
ATOM 884 C C . GLN A 1 117 ? -13.369 -4.958 -1.489 1.00 88.81 117 GLN A C 1
ATOM 886 O O . GLN A 1 117 ? -13.068 -3.789 -1.724 1.00 88.81 117 GLN A O 1
ATOM 891 N N . ALA A 1 118 ? -13.400 -5.469 -0.254 1.00 88.94 118 ALA A N 1
ATOM 892 C CA . ALA A 1 118 ? -13.139 -4.667 0.939 1.00 88.94 118 ALA A CA 1
ATOM 893 C C . ALA A 1 118 ? -11.725 -4.059 0.920 1.00 88.94 118 ALA A C 1
ATOM 895 O O . ALA A 1 118 ? -11.549 -2.870 1.179 1.00 88.94 118 ALA A O 1
ATOM 896 N N . ASN A 1 119 ? -10.715 -4.852 0.550 1.00 84.50 119 ASN A N 1
ATOM 897 C CA . ASN A 1 119 ? -9.331 -4.396 0.467 1.00 84.50 119 ASN A CA 1
ATOM 898 C C . ASN A 1 119 ? -9.155 -3.322 -0.613 1.00 84.50 119 ASN A C 1
ATOM 900 O O . ASN A 1 119 ? -8.573 -2.282 -0.333 1.00 84.50 119 ASN A O 1
ATOM 904 N N . ALA A 1 120 ? -9.702 -3.524 -1.817 1.00 80.44 120 ALA A N 1
ATOM 905 C CA . ALA A 1 120 ? -9.624 -2.529 -2.887 1.00 80.44 120 ALA A CA 1
ATOM 906 C C . ALA A 1 120 ? -10.332 -1.215 -2.517 1.00 80.44 120 ALA A C 1
ATOM 908 O O . ALA A 1 120 ? -9.809 -0.128 -2.773 1.00 80.44 120 ALA A O 1
ATOM 909 N N . HIS A 1 121 ? -11.496 -1.303 -1.869 1.00 86.69 121 HIS A N 1
ATOM 910 C CA . HIS A 1 121 ? -12.222 -0.129 -1.402 1.00 86.69 121 HIS A CA 1
ATOM 911 C C . HIS A 1 121 ? -11.415 0.647 -0.355 1.00 86.69 121 HIS A C 1
ATOM 913 O O . HIS A 1 121 ? -11.151 1.836 -0.545 1.00 86.69 121 HIS A O 1
ATOM 919 N N . ILE A 1 122 ? -10.926 -0.026 0.690 1.00 85.00 122 ILE A N 1
ATOM 920 C CA . ILE A 1 122 ? -10.099 0.600 1.727 1.00 85.00 122 ILE A CA 1
ATOM 921 C C . ILE A 1 122 ? -8.806 1.192 1.140 1.00 85.00 122 ILE A C 1
ATOM 923 O O . ILE A 1 122 ? -8.449 2.327 1.466 1.00 85.00 122 ILE A O 1
ATOM 927 N N . SER A 1 123 ? -8.122 0.481 0.237 1.00 77.31 123 SER A N 1
ATOM 928 C CA . SER A 1 123 ? -6.921 0.987 -0.440 1.00 77.31 123 SER A CA 1
ATOM 929 C C . SER A 1 123 ? -7.198 2.239 -1.277 1.00 77.31 123 SER A C 1
ATOM 931 O O . SER A 1 123 ? -6.373 3.154 -1.296 1.00 77.31 123 SER A O 1
ATOM 933 N N . SER A 1 124 ? -8.362 2.326 -1.929 1.00 77.94 124 SER A N 1
ATOM 934 C CA . SER A 1 124 ? -8.756 3.519 -2.689 1.00 77.94 124 SER A CA 1
ATOM 935 C C . SER A 1 124 ? -8.965 4.742 -1.787 1.00 77.94 124 SER A C 1
ATOM 937 O O . SER A 1 124 ? -8.455 5.823 -2.081 1.00 77.94 124 SER A O 1
ATOM 939 N N . LEU A 1 125 ? -9.604 4.552 -0.628 1.00 79.94 125 LEU A N 1
ATOM 940 C CA . LEU A 1 125 ? -9.806 5.612 0.361 1.00 79.94 125 LEU A CA 1
ATOM 941 C C . LEU A 1 125 ? -8.475 6.066 0.971 1.00 79.94 125 LEU A C 1
ATOM 943 O O . LEU A 1 125 ? -8.277 7.260 1.196 1.00 79.94 125 LEU A O 1
ATOM 947 N N . TYR A 1 126 ? -7.536 5.138 1.189 1.00 72.44 126 TYR A N 1
ATOM 948 C CA . TYR A 1 126 ? -6.181 5.467 1.637 1.00 72.44 126 TYR A CA 1
ATOM 949 C C . TYR A 1 126 ? -5.436 6.355 0.635 1.00 72.44 126 TYR A C 1
ATOM 951 O O . TYR A 1 126 ? -4.814 7.340 1.032 1.00 72.44 126 TYR A O 1
ATOM 959 N N . ALA A 1 127 ? -5.540 6.059 -0.664 1.00 66.19 127 ALA A N 1
ATOM 960 C CA . ALA A 1 127 ? -4.932 6.875 -1.713 1.00 66.19 127 ALA A CA 1
ATOM 961 C C . ALA A 1 127 ? -5.436 8.330 -1.687 1.00 66.19 127 ALA A C 1
ATOM 963 O O . ALA A 1 127 ? -4.669 9.261 -1.935 1.00 66.19 127 ALA A O 1
ATOM 964 N N . ASP A 1 128 ? -6.710 8.530 -1.348 1.00 70.25 128 ASP A N 1
ATOM 965 C CA . ASP A 1 128 ? -7.295 9.861 -1.210 1.00 70.25 128 ASP A CA 1
ATOM 966 C C . ASP A 1 128 ? -6.858 10.576 0.071 1.00 70.25 128 ASP A C 1
ATOM 968 O O . ASP A 1 128 ? -6.609 11.779 0.028 1.00 70.25 128 ASP A O 1
ATOM 972 N N . ILE A 1 129 ? -6.683 9.855 1.182 1.00 71.88 129 ILE A N 1
ATOM 973 C CA . ILE A 1 129 ? -6.199 10.430 2.450 1.00 71.88 129 ILE A CA 1
ATOM 974 C C . ILE A 1 129 ? -4.809 11.059 2.294 1.00 71.88 129 ILE A C 1
ATOM 976 O O . ILE A 1 129 ? -4.522 12.075 2.925 1.00 71.88 129 ILE A O 1
ATOM 980 N N . VAL A 1 130 ? -3.949 10.523 1.419 1.00 65.50 130 VAL A N 1
ATOM 981 C CA . VAL A 1 130 ? -2.616 11.099 1.148 1.00 65.50 130 VAL A CA 1
ATOM 982 C C . VAL A 1 130 ? -2.694 12.571 0.715 1.00 65.50 130 VAL A C 1
ATOM 984 O O . VAL A 1 130 ? -1.792 13.350 1.032 1.00 65.50 130 VAL A O 1
ATOM 987 N N . LYS A 1 131 ? -3.785 12.985 0.054 1.00 69.38 131 LYS A N 1
ATOM 988 C CA . LYS A 1 131 ? -4.011 14.383 -0.353 1.00 69.38 131 LYS A CA 1
ATOM 989 C C . LYS A 1 131 ? -4.229 15.310 0.847 1.00 69.38 131 LYS A C 1
ATOM 991 O O . LYS A 1 131 ? -3.860 16.478 0.776 1.00 69.38 131 LYS A O 1
ATOM 996 N N . ASP A 1 132 ? -4.767 14.776 1.941 1.00 75.56 132 ASP A N 1
ATOM 997 C CA . ASP A 1 132 ? -5.076 15.511 3.169 1.00 75.56 132 ASP A CA 1
ATOM 998 C C . ASP A 1 132 ? -3.880 15.528 4.142 1.00 75.56 132 ASP A C 1
ATOM 1000 O O . ASP A 1 132 ? -3.686 16.499 4.873 1.00 75.56 132 ASP A O 1
ATOM 1004 N N . ILE A 1 133 ? -3.010 14.508 4.093 1.00 69.56 133 ILE A N 1
ATOM 1005 C CA . ILE A 1 133 ? -1.809 14.407 4.944 1.00 69.56 133 ILE A CA 1
ATOM 1006 C C . ILE A 1 133 ? -0.877 15.610 4.753 1.00 69.56 133 ILE A C 1
ATOM 1008 O O . ILE A 1 133 ? -0.445 16.217 5.733 1.00 69.56 133 ILE A O 1
ATOM 1012 N N . MET A 1 134 ? -0.546 15.970 3.508 1.00 67.25 134 MET A N 1
ATOM 1013 C CA . MET A 1 134 ? 0.457 17.009 3.234 1.00 67.25 134 MET A CA 1
ATOM 1014 C C . MET A 1 134 ? 0.047 18.403 3.752 1.00 67.25 134 MET A C 1
ATOM 1016 O O . MET A 1 134 ? 0.844 19.011 4.471 1.00 67.25 134 MET A O 1
ATOM 1020 N N . PRO A 1 135 ? -1.174 18.909 3.480 1.00 76.81 135 PRO A N 1
ATOM 1021 C CA . PRO A 1 135 ? -1.647 20.166 4.061 1.00 76.81 135 PRO A CA 1
ATOM 1022 C C . PRO A 1 135 ? -1.651 20.163 5.594 1.00 76.81 135 PRO A C 1
ATOM 1024 O O . PRO A 1 135 ? -1.222 21.140 6.216 1.00 76.81 135 PRO A O 1
ATOM 1027 N N . THR A 1 136 ? -2.092 19.068 6.222 1.00 77.44 136 THR A N 1
ATOM 1028 C CA . THR A 1 136 ? -2.134 18.980 7.687 1.00 77.44 136 THR A CA 1
ATOM 1029 C C . THR A 1 136 ? -0.726 18.945 8.290 1.00 77.44 136 THR A C 1
ATOM 1031 O O . THR A 1 136 ? -0.466 19.648 9.269 1.00 77.44 136 THR A O 1
ATOM 1034 N N . MET A 1 137 ? 0.219 18.243 7.657 1.00 73.38 137 MET A N 1
ATOM 1035 C CA . MET A 1 137 ? 1.637 18.267 8.035 1.00 73.38 137 MET A CA 1
ATOM 1036 C C . MET A 1 137 ? 2.244 19.669 7.918 1.00 73.38 137 MET A C 1
ATOM 1038 O O . MET A 1 137 ? 2.945 20.110 8.827 1.00 73.38 137 MET A O 1
ATOM 1042 N N . SER A 1 138 ? 1.957 20.409 6.842 1.00 75.88 138 SER A N 1
ATOM 1043 C CA . SER A 1 138 ? 2.435 21.790 6.688 1.00 75.88 138 SER A CA 1
ATOM 1044 C C . SER A 1 138 ? 1.926 22.709 7.802 1.00 75.88 138 SER A C 1
ATOM 1046 O O . SER A 1 138 ? 2.706 23.483 8.361 1.00 75.88 138 SER A O 1
ATOM 1048 N N . SER A 1 139 ? 0.649 22.591 8.177 1.00 80.50 139 SER A N 1
ATOM 1049 C CA . SER A 1 139 ? 0.085 23.335 9.312 1.00 80.50 139 SER A CA 1
ATOM 1050 C C . SER A 1 139 ? 0.762 22.958 10.635 1.00 80.50 139 SER A C 1
ATOM 1052 O O . SER A 1 139 ? 1.047 23.827 11.462 1.00 80.50 139 SER A O 1
ATOM 1054 N N . ALA A 1 140 ? 1.054 21.672 10.833 1.00 76.88 140 ALA A N 1
ATOM 1055 C CA . ALA A 1 140 ? 1.716 21.178 12.034 1.00 76.88 140 ALA A CA 1
ATOM 1056 C C . ALA A 1 140 ? 3.152 21.695 12.168 1.00 76.88 140 ALA A C 1
ATOM 1058 O O . ALA A 1 140 ? 3.545 22.143 13.244 1.00 76.88 140 ALA A O 1
ATOM 1059 N N . PHE A 1 141 ? 3.917 21.717 11.073 1.00 78.19 141 PHE A N 1
ATOM 1060 C CA . PHE A 1 141 ? 5.256 22.306 11.066 1.00 78.19 141 PHE A CA 1
ATOM 1061 C C . PHE A 1 141 ? 5.237 23.804 11.383 1.00 78.19 141 PHE A C 1
ATOM 1063 O O . PHE A 1 141 ? 6.124 24.280 12.088 1.00 78.19 141 PHE A O 1
ATOM 1070 N N . GLY A 1 142 ? 4.219 24.537 10.921 1.00 80.75 142 GLY A N 1
ATOM 1071 C CA . GLY A 1 142 ? 4.012 25.936 11.303 1.00 80.75 142 GLY A CA 1
ATOM 1072 C C . GLY A 1 142 ? 3.806 26.103 12.811 1.00 80.75 142 GLY A C 1
ATOM 1073 O O . GLY A 1 142 ? 4.506 26.889 13.442 1.00 80.75 142 GLY A O 1
ATOM 1074 N N . ALA A 1 143 ? 2.915 25.306 13.410 1.00 83.69 143 ALA A N 1
ATOM 1075 C CA . ALA A 1 143 ? 2.677 25.335 14.854 1.00 83.69 143 ALA A CA 1
ATOM 1076 C C . ALA A 1 143 ? 3.949 25.016 15.655 1.00 83.69 143 ALA A C 1
ATOM 1078 O O . ALA A 1 143 ? 4.300 25.760 16.569 1.00 83.69 143 ALA A O 1
ATOM 1079 N N . LEU A 1 144 ? 4.676 23.967 15.261 1.00 80.56 144 LEU A N 1
ATOM 1080 C CA . LEU A 1 144 ? 5.923 23.563 15.911 1.00 80.56 144 LEU A CA 1
ATOM 1081 C C . LEU A 1 144 ? 7.013 24.636 15.801 1.00 80.56 144 LEU A C 1
ATOM 1083 O O . LEU A 1 144 ? 7.721 24.887 16.776 1.00 80.56 144 LEU A O 1
ATOM 1087 N N . LYS A 1 145 ? 7.131 25.302 14.644 1.00 81.69 145 LYS A N 1
ATOM 1088 C CA . LYS A 1 145 ? 8.049 26.434 14.445 1.00 81.69 145 LYS A CA 1
ATOM 1089 C C . LYS A 1 145 ? 7.735 27.593 15.393 1.00 81.69 145 LYS A C 1
ATOM 1091 O O . LYS A 1 145 ? 8.657 28.226 15.900 1.00 81.69 145 LYS A O 1
ATOM 1096 N N . ASP A 1 146 ? 6.455 27.827 15.661 1.00 86.56 146 ASP A N 1
ATOM 1097 C CA . ASP A 1 146 ? 5.981 28.858 16.587 1.00 86.56 146 ASP A CA 1
ATOM 1098 C C . ASP A 1 146 ? 6.032 28.414 18.066 1.00 86.56 146 ASP A C 1
ATOM 1100 O O . ASP A 1 146 ? 5.536 29.125 18.940 1.00 86.56 146 ASP A O 1
ATOM 1104 N N . GLY A 1 147 ? 6.577 27.228 18.369 1.00 81.94 147 GLY A N 1
ATOM 1105 C CA . GLY A 1 147 ? 6.624 26.675 19.727 1.00 81.94 147 GLY A CA 1
ATOM 1106 C C . GLY A 1 147 ? 5.267 26.206 20.266 1.00 81.94 147 GLY A C 1
ATOM 1107 O O . GLY A 1 147 ? 5.109 26.039 21.474 1.00 81.94 147 GLY A O 1
ATOM 1108 N N . ARG A 1 148 ? 4.277 26.002 19.391 1.00 86.19 148 ARG A N 1
ATOM 1109 C CA . ARG A 1 148 ? 2.930 25.526 19.733 1.00 86.19 148 ARG A CA 1
ATOM 1110 C C . ARG A 1 148 ? 2.784 24.037 19.428 1.00 86.19 148 ARG A C 1
ATOM 1112 O O . ARG A 1 148 ? 3.397 23.510 18.502 1.00 86.19 148 ARG A O 1
ATOM 1119 N N . GLN A 1 149 ? 1.922 23.367 20.188 1.00 83.81 149 GLN A N 1
ATOM 1120 C CA . GLN A 1 149 ? 1.540 21.987 19.896 1.00 83.81 149 GLN A CA 1
ATOM 1121 C C . GLN A 1 149 ? 0.623 21.943 18.663 1.00 83.81 149 GLN A C 1
ATOM 1123 O O . GLN A 1 149 ? -0.322 22.735 18.587 1.00 83.81 149 GLN A O 1
ATOM 1128 N N . PRO A 1 150 ? 0.884 21.058 17.688 1.00 84.38 150 PRO A N 1
ATOM 1129 C CA . PRO A 1 150 ? 0.020 20.893 16.532 1.00 84.38 150 PRO A CA 1
ATOM 1130 C C . PRO A 1 150 ? -1.306 20.227 16.931 1.00 84.38 150 PRO A C 1
ATOM 1132 O O . PRO A 1 150 ? -1.342 19.297 17.737 1.00 84.38 150 PRO A O 1
ATOM 1135 N N . THR A 1 151 ? -2.409 20.706 16.359 1.00 88.75 151 THR A N 1
ATOM 1136 C CA . THR A 1 151 ? -3.757 20.211 16.669 1.00 88.75 151 THR A CA 1
ATOM 1137 C C . THR A 1 151 ? -4.141 19.072 15.736 1.00 88.75 151 THR A C 1
ATOM 1139 O O . THR A 1 151 ? -4.029 19.202 14.516 1.00 88.75 151 THR A O 1
ATOM 1142 N N . LEU A 1 152 ? -4.624 17.964 16.300 1.00 88.62 152 LEU A N 1
ATOM 1143 C CA . LEU A 1 152 ? -5.157 16.849 15.520 1.00 88.62 152 LEU A CA 1
ATOM 1144 C C . LEU A 1 152 ? -6.464 17.239 14.805 1.00 88.62 152 LEU A C 1
ATOM 1146 O O . LEU A 1 152 ? -7.245 18.022 15.354 1.00 88.62 152 LEU A O 1
ATOM 1150 N N . PRO A 1 153 ? -6.745 16.675 13.617 1.00 89.25 153 PRO A N 1
ATOM 1151 C CA . PRO A 1 153 ? -8.051 16.807 12.982 1.00 89.25 153 PRO A CA 1
ATOM 1152 C C . PRO A 1 153 ? -9.177 16.341 13.912 1.00 89.25 153 PRO A C 1
ATOM 1154 O O . PRO A 1 153 ? -9.044 15.328 14.601 1.00 89.25 153 PRO A O 1
ATOM 1157 N N . SER A 1 154 ? -10.302 17.057 13.908 1.00 90.94 154 SER A N 1
ATOM 1158 C CA . SER A 1 154 ? -11.504 16.625 14.624 1.00 90.94 154 SER A CA 1
ATOM 1159 C C . SER A 1 154 ? -12.025 15.312 14.044 1.00 90.94 154 SER A C 1
ATOM 1161 O O . SER A 1 154 ? -12.090 15.157 12.825 1.00 90.94 154 SER A O 1
ATOM 1163 N N . VAL A 1 155 ? -12.396 14.378 14.918 1.00 91.94 155 VAL A N 1
ATOM 1164 C CA . VAL A 1 155 ? -12.898 13.057 14.527 1.00 91.94 155 VAL A CA 1
ATOM 1165 C C . VAL A 1 155 ? -14.405 13.118 14.269 1.00 91.94 155 VAL A C 1
ATOM 1167 O O . VAL A 1 155 ? -15.143 13.697 15.064 1.00 91.94 155 VAL A O 1
ATOM 1170 N N . ALA A 1 156 ? -14.855 12.517 13.169 1.00 90.62 156 ALA A N 1
ATOM 1171 C CA . ALA A 1 156 ? -16.260 12.408 12.803 1.00 90.62 156 ALA A CA 1
ATOM 1172 C C . ALA A 1 156 ? -17.049 11.563 13.819 1.00 90.62 156 ALA A C 1
ATOM 1174 O O . ALA A 1 156 ? -16.556 10.560 14.344 1.00 90.62 156 ALA A O 1
ATOM 1175 N N . GLU A 1 157 ? -18.299 11.951 14.077 1.00 94.38 157 GLU A N 1
ATOM 1176 C CA . GLU A 1 157 ? -19.189 11.187 14.951 1.00 94.38 157 GLU A CA 1
ATOM 1177 C C . GLU A 1 157 ? -19.512 9.815 14.344 1.00 94.38 157 GLU A C 1
ATOM 1179 O O . GLU A 1 157 ? -19.860 9.690 13.171 1.00 94.38 157 GLU A O 1
ATOM 1184 N N . CYS A 1 158 ? -19.399 8.770 15.160 1.00 94.56 158 CYS A N 1
ATOM 1185 C CA . CYS A 1 158 ? -19.749 7.398 14.810 1.00 94.56 158 CYS A CA 1
ATOM 1186 C C . CYS A 1 158 ? -20.091 6.608 16.077 1.00 94.56 158 CYS A C 1
ATOM 1188 O O . CYS A 1 158 ? -19.819 7.055 17.196 1.00 94.56 158 CYS A O 1
ATOM 1190 N N . THR A 1 159 ? -20.714 5.442 15.902 1.00 95.69 159 THR A N 1
ATOM 1191 C CA . THR A 1 159 ? -21.078 4.563 17.017 1.00 95.69 159 THR A CA 1
ATOM 1192 C C . THR A 1 159 ? -19.828 4.032 17.722 1.00 95.69 159 THR A C 1
ATOM 1194 O O . THR A 1 159 ? -18.783 3.848 17.098 1.00 95.69 159 THR A O 1
ATOM 1197 N N . GLU A 1 160 ? -19.933 3.734 19.020 1.00 95.56 160 GLU A N 1
ATOM 1198 C CA . GLU A 1 160 ? -18.815 3.137 19.769 1.00 95.56 160 GLU A CA 1
ATOM 1199 C C . GLU A 1 160 ? -18.396 1.780 19.186 1.00 95.56 160 GLU A C 1
ATOM 1201 O O . GLU A 1 160 ? -17.207 1.526 19.024 1.00 95.56 160 GLU A O 1
ATOM 1206 N N . ALA A 1 161 ? -19.355 0.964 18.736 1.00 94.44 161 ALA A N 1
ATOM 1207 C CA . ALA A 1 161 ? -19.065 -0.301 18.059 1.00 94.44 161 ALA A CA 1
ATOM 1208 C C . ALA A 1 161 ? -18.207 -0.106 16.793 1.00 94.44 161 ALA A C 1
ATOM 1210 O O . ALA A 1 161 ? -17.238 -0.834 16.571 1.00 94.44 161 ALA A O 1
ATOM 1211 N N . TYR A 1 162 ? -18.511 0.914 15.982 1.00 96.19 162 TYR A N 1
ATOM 1212 C CA . TYR A 1 162 ? -17.717 1.219 14.795 1.00 96.19 162 TYR A CA 1
ATOM 1213 C C . TYR A 1 162 ? -16.305 1.692 15.159 1.00 96.19 162 TYR A C 1
ATOM 1215 O O . TYR A 1 162 ? -15.333 1.265 14.532 1.00 96.19 162 TYR A O 1
ATOM 1223 N N . LYS A 1 163 ? -16.170 2.532 16.196 1.00 95.44 163 LYS A N 1
ATOM 1224 C CA . LYS A 1 163 ? -14.859 2.974 16.702 1.00 95.44 163 LYS A CA 1
ATOM 1225 C C . LYS A 1 163 ? -14.009 1.797 17.169 1.00 95.44 163 LYS A C 1
ATOM 1227 O O . LYS A 1 163 ? -12.838 1.730 16.808 1.00 95.44 163 LYS A O 1
ATOM 1232 N N . GLU A 1 164 ? -14.586 0.853 17.911 1.00 95.69 164 GLU A N 1
ATOM 1233 C CA . GLU A 1 164 ? -13.891 -0.361 18.357 1.00 95.69 164 GLU A CA 1
ATOM 1234 C C . GLU A 1 164 ? -13.420 -1.218 17.174 1.00 95.69 164 GLU A C 1
ATOM 1236 O O . GLU A 1 164 ? -12.282 -1.697 17.160 1.00 95.69 164 GLU A O 1
ATOM 1241 N N . LYS A 1 165 ? -14.254 -1.374 16.136 1.00 95.44 165 LYS A N 1
ATOM 1242 C CA . LYS A 1 165 ? -13.853 -2.084 14.913 1.00 95.44 165 LYS A CA 1
ATOM 1243 C C . LYS A 1 165 ? -12.749 -1.367 14.153 1.00 95.44 165 LYS A C 1
A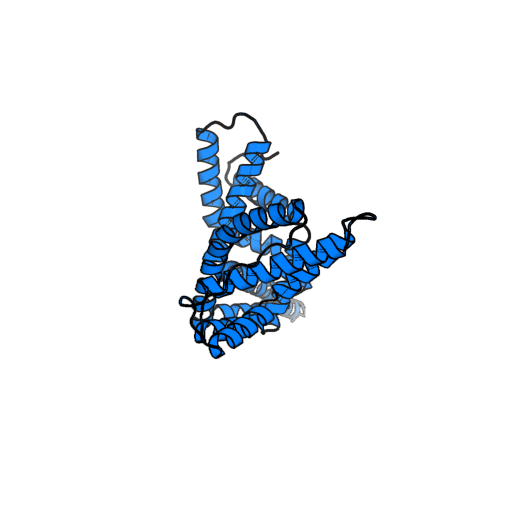TOM 1245 O O . LYS A 1 165 ? -11.795 -2.009 13.709 1.00 95.44 165 LYS A O 1
ATOM 1250 N N . PHE A 1 166 ? -12.849 -0.050 14.014 1.00 95.19 166 PHE A N 1
ATOM 1251 C CA . PHE A 1 166 ? -11.796 0.747 13.401 1.00 95.19 166 PHE A CA 1
ATOM 1252 C C . PHE A 1 166 ? -10.485 0.633 14.187 1.00 95.19 166 PHE A C 1
ATOM 1254 O O . PHE A 1 166 ? -9.427 0.482 13.581 1.00 95.19 166 PHE A O 1
ATOM 1261 N N . GLU A 1 167 ? -10.538 0.629 15.521 1.00 94.38 167 GLU A N 1
ATOM 1262 C CA . GLU A 1 167 ? -9.360 0.419 16.361 1.00 94.38 167 GLU A CA 1
ATOM 1263 C C . GLU A 1 167 ? -8.733 -0.954 16.104 1.00 94.38 167 GLU A C 1
ATOM 1265 O O . GLU A 1 167 ? -7.525 -1.066 15.902 1.00 94.38 167 GLU A O 1
ATOM 1270 N N . ALA A 1 168 ? -9.551 -2.007 16.030 1.00 93.94 168 ALA A N 1
ATOM 1271 C CA . ALA A 1 168 ? -9.072 -3.348 15.715 1.00 93.94 168 ALA A CA 1
ATOM 1272 C C . ALA A 1 168 ? -8.407 -3.424 14.328 1.00 93.94 168 ALA A C 1
ATOM 1274 O O . ALA A 1 168 ? -7.395 -4.116 14.180 1.00 93.94 168 ALA A O 1
ATOM 1275 N N . TYR A 1 169 ? -8.940 -2.705 13.336 1.00 91.44 169 TYR A N 1
ATOM 1276 C CA . TYR A 1 169 ? -8.321 -2.536 12.019 1.00 91.44 169 TYR A CA 1
ATOM 1277 C C . TYR A 1 169 ? -6.991 -1.779 12.108 1.00 91.44 169 TYR A C 1
ATOM 1279 O O . TYR A 1 169 ? -5.982 -2.256 11.589 1.00 91.44 169 TYR A O 1
ATOM 1287 N N . TRP A 1 170 ? -6.963 -0.641 12.804 1.00 88.44 170 TRP A N 1
ATOM 1288 C CA . TRP A 1 170 ? -5.768 0.181 12.976 1.00 88.44 170 TRP A CA 1
ATOM 1289 C C . TRP A 1 170 ? -4.619 -0.636 13.578 1.00 88.44 170 TRP A C 1
ATOM 1291 O O . TRP A 1 170 ? -3.531 -0.689 12.999 1.00 88.44 170 TRP A O 1
ATOM 1301 N N . GLN A 1 171 ? -4.899 -1.377 14.654 1.00 87.50 171 GLN A N 1
ATOM 1302 C CA . GLN A 1 171 ? -3.938 -2.268 15.304 1.00 87.50 171 GLN A CA 1
ATOM 1303 C C . GLN A 1 171 ? -3.509 -3.438 14.401 1.00 87.50 171 GLN A C 1
ATOM 1305 O O . GLN A 1 171 ? -2.336 -3.810 14.375 1.00 87.50 171 GLN A O 1
ATOM 1310 N N . ALA A 1 172 ? -4.431 -4.025 13.628 1.00 83.19 172 ALA A N 1
ATOM 1311 C CA . ALA A 1 172 ? -4.110 -5.133 12.726 1.00 83.19 172 ALA A CA 1
ATOM 1312 C C . ALA A 1 172 ? -3.264 -4.697 11.517 1.00 83.19 172 ALA A C 1
ATOM 1314 O O . ALA A 1 172 ? -2.429 -5.472 11.056 1.00 83.19 172 ALA A O 1
ATOM 1315 N N . SER A 1 173 ? -3.449 -3.468 11.028 1.00 75.62 173 SER A N 1
ATOM 1316 C CA . SER A 1 173 ? -2.788 -2.955 9.820 1.00 75.62 173 SER A CA 1
ATOM 1317 C C . SER A 1 173 ? -1.264 -2.881 9.916 1.00 75.62 173 SER A C 1
ATOM 1319 O O . SER A 1 173 ? -0.587 -2.836 8.890 1.00 75.62 173 SER A O 1
ATOM 1321 N N . GLY A 1 174 ? -0.718 -2.847 11.136 1.00 69.38 174 GLY A N 1
ATOM 1322 C CA . GLY A 1 174 ? 0.707 -2.628 11.372 1.00 69.38 174 GLY A CA 1
ATOM 1323 C C . GLY A 1 174 ? 1.161 -1.189 11.104 1.00 69.38 174 GLY A C 1
ATOM 1324 O O . GLY A 1 174 ? 2.352 -0.913 11.220 1.00 69.38 174 GLY A O 1
ATOM 1325 N N . THR A 1 175 ? 0.246 -0.264 10.784 1.00 69.94 175 THR A N 1
ATOM 1326 C CA . THR A 1 175 ? 0.568 1.148 10.511 1.00 69.94 175 THR A CA 1
ATOM 1327 C C . THR A 1 175 ? 1.253 1.798 11.708 1.00 69.94 175 THR A C 1
ATOM 1329 O O . THR A 1 175 ? 2.290 2.431 11.549 1.00 69.94 175 THR A O 1
ATOM 1332 N N . GLU A 1 176 ? 0.732 1.591 12.918 1.00 68.75 176 GLU A N 1
ATOM 1333 C CA . GLU A 1 176 ? 1.334 2.132 14.141 1.00 68.75 176 GLU A CA 1
ATOM 1334 C C . GLU A 1 176 ? 2.751 1.590 14.364 1.00 68.75 176 GLU A C 1
ATOM 1336 O O . GLU A 1 176 ? 3.677 2.365 14.578 1.00 68.75 176 GLU A O 1
ATOM 1341 N N . GLN A 1 177 ? 2.952 0.280 14.188 1.00 66.50 177 GLN A N 1
ATOM 1342 C CA . GLN A 1 177 ? 4.268 -0.346 14.310 1.00 66.50 177 GLN A CA 1
ATOM 1343 C C . GLN A 1 177 ? 5.262 0.172 13.260 1.00 66.50 177 GLN A C 1
ATOM 1345 O O . GLN A 1 177 ? 6.412 0.442 13.596 1.00 66.50 177 GLN A O 1
ATOM 1350 N N . LEU A 1 178 ? 4.831 0.349 12.005 1.00 63.50 178 LEU A N 1
ATOM 1351 C CA . LEU A 1 178 ? 5.660 0.931 10.944 1.00 63.50 178 LEU A CA 1
ATOM 1352 C C . LEU A 1 178 ? 6.072 2.369 11.277 1.00 63.50 178 LEU A C 1
ATOM 1354 O O . LEU A 1 178 ? 7.233 2.730 11.086 1.00 63.50 178 LEU A O 1
ATOM 1358 N N . MET A 1 179 ? 5.150 3.170 11.814 1.00 64.75 179 MET A N 1
ATOM 1359 C CA . MET A 1 179 ? 5.430 4.541 12.242 1.00 64.75 179 MET A CA 1
ATOM 1360 C C . MET A 1 179 ? 6.395 4.570 13.433 1.00 64.75 179 MET A C 1
ATOM 1362 O O . MET A 1 179 ? 7.338 5.359 13.425 1.00 64.75 179 MET A O 1
ATOM 1366 N N . THR A 1 180 ? 6.237 3.669 14.409 1.00 65.56 180 THR A N 1
ATOM 1367 C CA . THR A 1 180 ? 7.182 3.503 15.526 1.00 65.56 180 THR A CA 1
ATOM 1368 C C . THR A 1 180 ? 8.570 3.094 15.037 1.00 65.56 180 THR A C 1
ATOM 1370 O O . THR A 1 180 ? 9.557 3.726 15.391 1.00 65.56 180 THR A O 1
ATOM 1373 N N . SER A 1 181 ? 8.674 2.101 14.153 1.00 60.91 181 SER A N 1
ATOM 1374 C CA . SER A 1 181 ? 9.969 1.692 13.595 1.00 60.91 181 SER A CA 1
ATOM 1375 C C . SER A 1 181 ? 10.612 2.781 12.731 1.00 60.91 181 SER A C 1
ATOM 1377 O O . SER A 1 181 ? 11.838 2.878 12.671 1.00 60.91 181 SER A O 1
ATOM 1379 N N . ALA A 1 182 ? 9.821 3.628 12.066 1.00 57.56 182 ALA A N 1
ATOM 1380 C CA . ALA A 1 182 ? 10.343 4.809 11.386 1.00 57.56 182 ALA A CA 1
ATOM 1381 C C . ALA A 1 182 ? 10.957 5.809 12.383 1.00 57.56 182 ALA A C 1
ATOM 1383 O O . ALA A 1 182 ? 11.992 6.393 12.069 1.00 57.56 182 ALA A O 1
ATOM 1384 N N . VAL A 1 183 ? 10.385 5.955 13.587 1.00 61.25 183 VAL A N 1
ATOM 1385 C CA . VAL A 1 183 ? 10.955 6.773 14.675 1.00 61.25 183 VAL A CA 1
ATOM 1386 C C . VAL A 1 183 ? 12.329 6.267 15.073 1.00 61.25 183 VAL A C 1
ATOM 1388 O O . VAL A 1 183 ? 13.288 7.035 15.031 1.00 61.25 183 VAL A O 1
ATOM 1391 N N . ASP A 1 184 ? 12.436 4.982 15.399 1.00 63.12 184 ASP A N 1
ATOM 1392 C CA . ASP A 1 184 ? 13.691 4.382 15.855 1.00 63.12 184 ASP A CA 1
ATOM 1393 C C . ASP A 1 184 ? 14.778 4.494 14.779 1.00 63.12 184 ASP A C 1
ATOM 1395 O O . ASP A 1 184 ? 15.927 4.820 15.068 1.00 63.12 184 ASP A O 1
ATOM 1399 N N . ASN A 1 185 ? 14.399 4.315 13.510 1.00 59.22 185 ASN A N 1
ATOM 1400 C CA . ASN A 1 185 ? 15.304 4.472 12.374 1.00 59.22 185 ASN A CA 1
ATOM 1401 C C . ASN A 1 185 ? 15.734 5.923 12.134 1.00 59.22 185 ASN A C 1
ATOM 1403 O O . ASN A 1 185 ? 16.875 6.156 11.731 1.00 59.22 185 ASN A O 1
ATOM 1407 N N . VAL A 1 186 ? 14.844 6.899 12.336 1.00 61.28 186 VAL A N 1
ATOM 1408 C CA . VAL A 1 186 ? 15.206 8.319 12.270 1.00 61.28 186 VAL A CA 1
ATOM 1409 C C . VAL A 1 186 ? 16.151 8.636 13.420 1.00 61.28 186 VAL A C 1
ATOM 1411 O O . VAL A 1 186 ? 17.258 9.084 13.148 1.00 61.28 186 VAL A O 1
ATOM 1414 N N . LEU A 1 187 ? 15.788 8.321 14.666 1.00 62.88 187 LEU A N 1
ATOM 1415 C CA . LEU A 1 187 ? 16.620 8.548 15.855 1.00 62.88 187 LEU A CA 1
ATOM 1416 C C . LEU A 1 187 ? 18.006 7.894 15.747 1.00 62.88 187 LEU A C 1
ATOM 1418 O O . LEU A 1 187 ? 18.997 8.506 16.122 1.00 62.88 187 LEU A O 1
ATOM 1422 N N . ALA A 1 188 ? 18.103 6.696 15.167 1.00 64.00 188 ALA A N 1
ATOM 1423 C CA . ALA A 1 188 ? 19.383 6.030 14.928 1.00 64.00 188 ALA A CA 1
ATOM 1424 C C . ALA A 1 188 ? 20.249 6.714 13.847 1.00 64.00 188 ALA A C 1
ATOM 1426 O O . ALA A 1 188 ? 21.468 6.538 13.834 1.00 64.00 188 ALA A O 1
ATOM 1427 N N . LYS A 1 189 ? 19.638 7.467 12.920 1.00 61.28 189 LYS A N 1
ATOM 1428 C CA . LYS A 1 189 ? 20.319 8.147 11.803 1.00 61.28 189 LYS A CA 1
ATOM 1429 C C . LYS A 1 189 ? 20.619 9.618 12.076 1.00 61.28 189 LYS A C 1
ATOM 1431 O O . LYS A 1 189 ? 21.612 10.128 11.555 1.00 61.28 189 LYS A O 1
ATOM 1436 N N . VAL A 1 190 ? 19.783 10.318 12.844 1.00 58.12 190 VAL A N 1
ATOM 1437 C CA . VAL A 1 190 ? 20.067 11.700 13.241 1.00 58.12 190 VAL A CA 1
ATOM 1438 C C . VAL A 1 190 ? 20.991 11.655 14.452 1.00 58.12 190 VAL A C 1
ATOM 1440 O O . VAL A 1 190 ? 20.580 11.276 15.538 1.00 58.12 190 VAL A O 1
ATOM 1443 N N . GLY A 1 191 ? 22.271 11.959 14.231 1.00 53.38 191 GLY A N 1
ATOM 1444 C CA . GLY A 1 191 ? 23.320 11.858 15.246 1.00 53.38 191 GLY A CA 1
ATOM 1445 C C . GLY A 1 191 ? 23.142 12.776 16.466 1.00 53.38 191 GLY A C 1
ATOM 1446 O O . GLY A 1 191 ? 22.112 13.416 16.671 1.00 53.38 191 GLY A O 1
ATOM 1447 N N . VAL A 1 192 ? 24.200 12.859 17.279 1.00 50.16 192 VAL A N 1
ATOM 1448 C CA . VAL A 1 192 ? 24.266 13.658 18.517 1.00 50.16 192 VAL A CA 1
ATOM 1449 C C . VAL A 1 192 ? 23.810 15.105 18.260 1.00 50.16 192 VAL A C 1
ATOM 1451 O O . VAL A 1 192 ? 24.444 15.820 17.486 1.00 50.16 192 VAL A O 1
ATOM 1454 N N . GLY A 1 193 ? 22.726 15.540 18.916 1.00 57.69 193 GLY A N 1
ATOM 1455 C CA . GLY A 1 193 ? 22.207 16.916 18.833 1.00 57.69 193 GLY A CA 1
ATOM 1456 C C . GLY A 1 193 ? 20.722 17.052 18.478 1.00 57.69 193 GLY A C 1
ATOM 1457 O O . GLY A 1 193 ? 20.206 18.169 18.492 1.00 57.69 193 GLY A O 1
ATOM 1458 N N . VAL A 1 194 ? 20.023 15.951 18.183 1.00 66.25 194 VAL A N 1
ATOM 1459 C CA . VAL A 1 194 ? 18.564 15.959 18.011 1.00 66.25 194 VAL A CA 1
ATOM 1460 C C . VAL A 1 194 ? 17.849 15.748 19.338 1.00 66.25 194 VAL A C 1
ATOM 1462 O O . VAL A 1 194 ? 18.172 14.854 20.110 1.00 66.25 194 VAL A O 1
ATOM 1465 N N . ASP A 1 195 ? 16.857 16.597 19.578 1.00 73.19 195 ASP A N 1
ATOM 1466 C CA . ASP A 1 195 ? 15.954 16.515 20.718 1.00 73.19 195 ASP A CA 1
ATOM 1467 C C . ASP A 1 195 ? 14.958 15.364 20.498 1.00 73.19 195 ASP A C 1
ATOM 1469 O O . ASP A 1 195 ? 14.018 15.476 19.701 1.00 73.19 195 ASP A O 1
ATOM 1473 N N . GLU A 1 196 ? 15.197 14.236 21.171 1.00 74.94 196 GLU A N 1
ATOM 1474 C CA . GLU A 1 196 ? 14.360 13.036 21.071 1.00 74.94 196 GLU A CA 1
ATOM 1475 C C . GLU A 1 196 ? 12.887 13.317 21.388 1.00 74.94 196 GLU A C 1
ATOM 1477 O O . GLU A 1 196 ? 12.000 12.714 20.778 1.00 74.94 196 GLU A O 1
ATOM 1482 N N . ASP A 1 197 ? 12.603 14.245 22.302 1.00 77.94 197 ASP A N 1
ATOM 1483 C CA . ASP A 1 197 ? 11.237 14.554 22.720 1.00 77.94 197 ASP A CA 1
ATOM 1484 C C . ASP A 1 197 ? 10.487 15.318 21.627 1.00 77.94 197 ASP A C 1
ATOM 1486 O O . ASP A 1 197 ? 9.298 15.076 21.391 1.00 77.94 197 ASP A O 1
ATOM 1490 N N . LYS A 1 198 ? 11.185 16.172 20.868 1.00 74.12 198 LYS A N 1
ATOM 1491 C CA . LYS A 1 198 ? 10.614 16.795 19.662 1.00 74.12 198 LYS A CA 1
ATOM 1492 C C . LYS A 1 198 ? 10.338 15.770 18.573 1.00 74.12 198 LYS A C 1
ATOM 1494 O O . LYS A 1 198 ? 9.290 15.843 17.934 1.00 74.12 198 LYS A O 1
ATOM 1499 N N . VAL A 1 199 ? 11.233 14.803 18.380 1.00 72.31 199 VAL A N 1
ATOM 1500 C CA . VAL A 1 199 ? 11.037 13.720 17.404 1.00 72.31 199 VAL A CA 1
ATOM 1501 C C . VAL A 1 199 ? 9.816 12.875 17.783 1.00 72.31 199 VAL A C 1
ATOM 1503 O O . VAL A 1 199 ? 8.927 12.681 16.953 1.00 72.31 199 VAL A O 1
ATOM 1506 N N . LYS A 1 200 ? 9.699 12.469 19.054 1.00 75.62 200 LYS A N 1
ATOM 1507 C CA . LYS A 1 200 ? 8.522 11.755 19.582 1.00 75.62 200 LYS A CA 1
ATOM 1508 C C . LYS A 1 200 ? 7.237 12.574 19.445 1.00 75.62 200 LYS A C 1
ATOM 1510 O O . LYS A 1 200 ? 6.215 12.020 19.054 1.00 75.62 200 LYS A O 1
ATOM 1515 N N . THR A 1 201 ? 7.285 13.883 19.700 1.00 78.12 201 THR A N 1
ATOM 1516 C CA . THR A 1 201 ? 6.126 14.786 19.557 1.00 78.12 201 THR A CA 1
ATOM 1517 C C . THR A 1 201 ? 5.641 14.856 18.110 1.00 78.12 201 THR A C 1
ATOM 1519 O O . THR A 1 201 ? 4.453 14.670 17.847 1.00 78.12 201 THR A O 1
ATOM 1522 N N . VAL A 1 202 ? 6.553 15.078 17.156 1.00 73.88 202 VAL A N 1
ATOM 1523 C CA . VAL A 1 202 ? 6.223 15.120 15.723 1.00 73.88 202 VAL A CA 1
ATOM 1524 C C . VAL A 1 202 ? 5.599 13.801 15.283 1.00 73.88 202 VAL A C 1
ATOM 1526 O O . VAL A 1 202 ? 4.591 13.797 14.584 1.00 73.88 202 VAL A O 1
ATOM 1529 N N . LEU A 1 203 ? 6.165 12.677 15.715 1.00 72.81 203 LEU A N 1
ATOM 1530 C CA . LEU A 1 203 ? 5.725 11.358 15.269 1.00 72.81 203 LEU A CA 1
ATOM 1531 C C . LEU A 1 203 ? 4.419 10.929 15.934 1.00 72.81 203 LEU A C 1
ATOM 1533 O O . LEU A 1 203 ? 3.548 10.399 15.250 1.00 72.81 203 LEU A O 1
ATOM 1537 N N . GLY A 1 204 ? 4.225 11.247 17.216 1.00 78.25 204 GLY A N 1
ATOM 1538 C CA . GLY A 1 204 ? 2.937 11.097 17.892 1.00 78.25 204 GLY A CA 1
ATOM 1539 C C . GLY A 1 204 ? 1.835 11.889 17.188 1.00 78.25 204 GLY A C 1
ATOM 1540 O O . GLY A 1 204 ? 0.746 11.361 16.955 1.00 78.25 204 GLY A O 1
ATOM 1541 N N . PHE A 1 205 ? 2.143 13.115 16.753 1.00 83.25 205 PHE A N 1
ATOM 1542 C CA . PHE A 1 205 ? 1.236 13.904 15.928 1.00 83.25 205 PHE A CA 1
ATOM 1543 C C . PHE A 1 205 ? 0.951 13.235 14.576 1.00 83.25 205 PHE A C 1
ATOM 1545 O O . PHE A 1 205 ? -0.216 13.087 14.228 1.00 83.25 205 PHE A O 1
ATOM 1552 N N . VAL A 1 206 ? 1.970 12.794 13.826 1.00 78.19 206 VAL A N 1
ATOM 1553 C CA . VAL A 1 206 ? 1.763 12.175 12.500 1.00 78.19 206 VAL A CA 1
ATOM 1554 C C . VAL A 1 206 ? 0.907 10.911 12.611 1.00 78.19 206 VAL A C 1
ATOM 1556 O O . VAL A 1 206 ? -0.020 10.723 11.820 1.00 78.19 206 VAL A O 1
ATOM 1559 N N . THR A 1 207 ? 1.165 10.070 13.614 1.00 79.69 207 THR A N 1
ATOM 1560 C CA . THR A 1 207 ? 0.390 8.852 13.884 1.00 79.69 207 THR A CA 1
ATOM 1561 C C . THR A 1 207 ? -1.059 9.187 14.242 1.00 79.69 207 THR A C 1
ATOM 1563 O O . THR A 1 207 ? -1.981 8.665 13.613 1.00 79.69 207 THR A O 1
ATOM 1566 N N . GLY A 1 208 ? -1.278 10.103 15.195 1.00 86.75 208 GLY A N 1
ATOM 1567 C CA . GLY A 1 208 ? -2.622 10.522 15.605 1.00 86.75 208 GLY A CA 1
ATOM 1568 C C . GLY A 1 208 ? -3.409 11.187 14.474 1.00 86.75 208 GLY A C 1
ATOM 1569 O O . GLY A 1 208 ? -4.586 10.895 14.276 1.00 86.75 208 GLY A O 1
ATOM 1570 N N . MET A 1 209 ? -2.746 12.029 13.682 1.00 87.19 209 MET A N 1
ATOM 1571 C CA . MET A 1 209 ? -3.324 12.704 12.522 1.00 87.19 209 MET A CA 1
ATOM 1572 C C . MET A 1 209 ? -3.739 11.690 11.457 1.00 87.19 209 MET A C 1
ATOM 1574 O O . MET A 1 209 ? -4.868 11.742 10.975 1.00 87.19 209 MET A O 1
ATOM 1578 N N . THR A 1 210 ? -2.857 10.748 11.118 1.00 83.06 210 THR A N 1
ATOM 1579 C CA . THR A 1 210 ? -3.147 9.698 10.130 1.00 83.06 210 THR A CA 1
ATOM 1580 C C . THR A 1 210 ? -4.353 8.873 10.566 1.00 83.06 210 THR A C 1
ATOM 1582 O O . THR A 1 210 ? -5.274 8.671 9.777 1.00 83.06 210 THR A O 1
ATOM 1585 N N . LYS A 1 211 ? -4.401 8.468 11.841 1.00 88.38 211 LYS A N 1
ATOM 1586 C CA . LYS A 1 211 ? -5.529 7.727 12.410 1.00 88.38 211 LYS A CA 1
ATOM 1587 C C . LYS A 1 211 ? -6.839 8.517 12.343 1.00 88.38 211 LYS A C 1
ATOM 1589 O O . LYS A 1 211 ? -7.852 7.966 11.923 1.00 88.38 211 LYS A O 1
ATOM 1594 N N . ALA A 1 212 ? -6.819 9.803 12.701 1.00 91.56 212 ALA A N 1
ATOM 1595 C CA . ALA A 1 212 ? -7.996 10.671 12.649 1.00 91.56 212 ALA A CA 1
ATOM 1596 C C . ALA A 1 212 ? -8.513 10.868 11.213 1.00 91.56 212 ALA A C 1
ATOM 1598 O O . ALA A 1 212 ? -9.706 10.716 10.962 1.00 91.56 212 ALA A O 1
ATOM 1599 N N . LEU A 1 213 ? -7.620 11.142 10.255 1.00 88.81 213 LEU A N 1
ATOM 1600 C CA . LEU A 1 213 ? -7.982 11.279 8.840 1.00 88.81 213 LEU A CA 1
ATOM 1601 C C . LEU A 1 213 ? -8.543 9.971 8.267 1.00 88.81 213 LEU A C 1
ATOM 1603 O O . LEU A 1 213 ? -9.538 9.995 7.542 1.00 88.81 213 LEU A O 1
ATOM 1607 N N . MET A 1 214 ? -7.948 8.829 8.626 1.00 88.44 214 MET A N 1
ATOM 1608 C CA . MET A 1 214 ? -8.456 7.512 8.238 1.00 88.44 214 MET A CA 1
ATOM 1609 C C . MET A 1 214 ? -9.851 7.256 8.796 1.00 88.44 214 MET A C 1
ATOM 1611 O O . MET A 1 214 ? -10.743 6.893 8.032 1.00 88.44 214 MET A O 1
ATOM 1615 N N . LEU A 1 215 ? -10.063 7.496 10.091 1.00 92.75 215 LEU A N 1
ATOM 1616 C CA . LEU A 1 215 ? -11.372 7.324 10.710 1.00 92.75 215 LEU A CA 1
ATOM 1617 C C . LEU A 1 215 ? -12.419 8.215 10.031 1.00 92.75 215 LEU A C 1
ATOM 1619 O O . LEU A 1 215 ? -13.466 7.720 9.629 1.00 92.75 215 LEU A O 1
ATOM 1623 N N . ASN A 1 216 ? -12.107 9.491 9.801 1.00 93.00 216 ASN A N 1
ATOM 1624 C CA . ASN A 1 216 ? -13.014 10.433 9.140 1.00 93.00 216 ASN A CA 1
ATOM 1625 C C . ASN A 1 216 ? -13.404 10.005 7.727 1.00 93.00 216 ASN A C 1
ATOM 1627 O O . ASN A 1 216 ? -14.547 10.196 7.324 1.00 93.00 216 ASN A O 1
ATOM 1631 N N . ARG A 1 217 ? -12.466 9.432 6.970 1.00 90.94 217 ARG A N 1
ATOM 1632 C CA . ARG A 1 217 ? -12.750 8.926 5.625 1.00 90.94 217 ARG A CA 1
ATOM 1633 C C . ARG A 1 217 ? -13.569 7.636 5.668 1.00 90.94 217 ARG A C 1
ATOM 1635 O O . ARG A 1 217 ? -14.372 7.396 4.772 1.00 90.94 217 ARG A O 1
ATOM 1642 N N . PHE A 1 218 ? -13.350 6.801 6.680 1.00 93.00 218 PHE A N 1
ATOM 1643 C CA . PHE A 1 218 ? -14.004 5.503 6.808 1.00 93.00 218 PHE A CA 1
ATOM 1644 C C . PHE A 1 218 ? -15.442 5.638 7.302 1.00 93.00 218 PHE A C 1
ATOM 1646 O O . PHE A 1 218 ? -16.311 4.908 6.832 1.00 93.00 218 PHE A O 1
ATOM 1653 N N . VAL A 1 219 ? -15.714 6.557 8.230 1.00 94.31 219 VAL A N 1
ATOM 1654 C CA . VAL A 1 219 ? -17.071 6.803 8.732 1.00 94.31 219 VAL A CA 1
ATOM 1655 C C . VAL A 1 219 ? -18.007 7.134 7.567 1.00 94.31 219 VAL A C 1
ATOM 1657 O O . VAL A 1 219 ? -17.749 8.035 6.774 1.00 94.31 219 VAL A O 1
ATOM 1660 N N . GLY A 1 220 ? -19.092 6.364 7.447 1.00 90.50 220 GLY A N 1
ATOM 1661 C CA . GLY A 1 220 ? -20.088 6.511 6.382 1.00 90.50 220 GLY A CA 1
ATOM 1662 C C . GLY A 1 220 ? -19.678 5.951 5.014 1.00 90.50 220 GLY A C 1
ATOM 1663 O O . GLY A 1 220 ? -20.535 5.869 4.138 1.00 90.50 220 GLY A O 1
ATOM 1664 N N . SER A 1 221 ? -18.420 5.531 4.837 1.00 93.56 221 SER A N 1
ATOM 1665 C CA . SER A 1 221 ? -17.919 4.961 3.576 1.00 93.56 221 SER A CA 1
ATOM 1666 C C . SER A 1 221 ? -17.601 3.473 3.689 1.00 93.56 221 SER A C 1
ATOM 1668 O O . SER A 1 221 ? -17.865 2.735 2.753 1.00 93.56 221 SER A O 1
ATOM 1670 N N . VAL A 1 222 ? -17.062 3.017 4.820 1.00 94.75 222 VAL A N 1
ATOM 1671 C CA . VAL A 1 222 ? -16.652 1.623 5.033 1.00 94.75 222 VAL A CA 1
ATOM 1672 C C . VAL A 1 222 ? -17.618 0.958 6.006 1.00 94.75 222 VAL A C 1
ATOM 1674 O O . VAL A 1 222 ? -17.933 1.499 7.064 1.00 94.75 222 VAL A O 1
ATOM 1677 N N . SER A 1 223 ? -18.108 -0.225 5.653 1.00 95.62 223 SER A N 1
ATOM 1678 C CA . SER A 1 223 ? -18.968 -1.020 6.527 1.00 95.62 223 SER A CA 1
ATOM 1679 C C . SER A 1 223 ? -18.168 -1.800 7.575 1.00 95.62 223 SER A C 1
ATOM 1681 O O . SER A 1 223 ? -17.012 -2.176 7.374 1.00 95.62 223 SER A O 1
ATOM 1683 N N . GLU A 1 224 ? -18.817 -2.142 8.689 1.00 95.31 224 GLU A N 1
ATOM 1684 C CA . GLU A 1 224 ? -18.232 -3.020 9.710 1.00 95.31 224 GLU A CA 1
ATOM 1685 C C . GLU A 1 224 ? -17.820 -4.396 9.158 1.00 95.31 224 GLU A C 1
ATOM 1687 O O . GLU A 1 224 ? -16.831 -4.967 9.614 1.00 95.31 224 GLU A O 1
ATOM 1692 N N . SER A 1 225 ? -18.547 -4.925 8.168 1.00 95.56 225 SER A N 1
ATOM 1693 C CA . SER A 1 225 ? -18.211 -6.188 7.500 1.00 95.56 225 SER A CA 1
ATOM 1694 C C . SER A 1 225 ? -16.962 -6.090 6.626 1.00 95.56 225 SER A C 1
ATOM 1696 O O . SER A 1 225 ? -16.196 -7.049 6.541 1.00 95.56 225 SER A O 1
ATOM 1698 N N . GLU A 1 226 ? -16.727 -4.942 5.985 1.00 94.12 226 GLU A N 1
ATOM 1699 C CA . GLU A 1 226 ? -15.491 -4.708 5.233 1.00 94.12 226 GLU A CA 1
ATOM 1700 C C . GLU A 1 226 ? -14.290 -4.624 6.178 1.00 94.12 226 GLU A C 1
ATOM 1702 O O . GLU A 1 226 ? -13.251 -5.227 5.898 1.00 94.12 226 GLU A O 1
ATOM 1707 N N . LEU A 1 227 ? -14.455 -3.964 7.333 1.00 94.00 227 LEU A N 1
ATOM 1708 C CA . LEU A 1 227 ? -13.439 -3.958 8.386 1.00 94.00 227 LEU A CA 1
ATOM 1709 C C . LEU A 1 227 ? -13.139 -5.378 8.875 1.00 94.00 227 LEU A C 1
ATOM 1711 O O . LEU A 1 227 ? -11.968 -5.738 8.954 1.00 94.00 227 LEU A O 1
ATOM 1715 N N . ASP A 1 228 ? -14.150 -6.215 9.123 1.00 94.81 228 ASP A N 1
ATOM 1716 C CA . ASP A 1 228 ? -13.934 -7.612 9.529 1.00 94.81 228 ASP A CA 1
ATOM 1717 C C . ASP A 1 228 ? -13.138 -8.406 8.480 1.00 94.81 228 ASP A C 1
ATOM 1719 O O . ASP A 1 228 ? -12.212 -9.146 8.827 1.00 94.81 228 ASP A O 1
ATOM 1723 N N . CYS A 1 229 ? -13.463 -8.233 7.194 1.00 92.94 229 CYS A N 1
ATOM 1724 C CA . CYS A 1 229 ? -12.766 -8.902 6.094 1.00 92.94 229 CYS A CA 1
ATOM 1725 C C . CYS A 1 229 ? -11.283 -8.517 6.044 1.00 92.94 229 CYS A C 1
ATOM 1727 O O . CYS A 1 229 ? -10.412 -9.382 5.906 1.00 92.94 229 CYS A O 1
ATOM 1729 N N . VAL A 1 230 ? -10.981 -7.225 6.178 1.00 88.44 230 VAL A N 1
ATOM 1730 C CA . VAL A 1 230 ? -9.603 -6.731 6.092 1.00 88.44 230 VAL A CA 1
ATOM 1731 C C . VAL A 1 230 ? -8.831 -6.981 7.391 1.00 88.44 230 VAL A C 1
ATOM 1733 O O . VAL A 1 230 ? -7.654 -7.329 7.335 1.00 88.44 230 VAL A O 1
ATOM 1736 N N . ILE A 1 231 ? -9.484 -6.956 8.558 1.00 90.12 231 ILE A N 1
ATOM 1737 C CA . ILE A 1 231 ? -8.895 -7.407 9.829 1.00 90.12 231 ILE A CA 1
ATOM 1738 C C . ILE A 1 231 ? -8.496 -8.883 9.742 1.00 90.12 231 ILE A C 1
ATOM 1740 O O . ILE A 1 231 ? -7.399 -9.243 10.176 1.00 90.12 231 ILE A O 1
ATOM 1744 N N . LEU A 1 232 ? -9.350 -9.743 9.174 1.00 90.81 232 LEU A N 1
ATOM 1745 C CA . LEU A 1 232 ? -9.041 -11.161 8.976 1.00 90.81 232 LEU A CA 1
ATOM 1746 C C . LEU A 1 232 ? -7.791 -11.340 8.104 1.00 90.81 232 LEU A C 1
ATOM 1748 O O . LEU A 1 232 ? -6.899 -12.112 8.462 1.00 90.81 232 LEU A O 1
ATOM 1752 N N . LEU A 1 233 ? -7.709 -10.604 6.991 1.00 87.12 233 LEU A N 1
ATOM 1753 C CA . LEU A 1 233 ? -6.534 -10.586 6.120 1.00 87.12 233 LEU A CA 1
ATOM 1754 C C . LEU A 1 233 ? -5.279 -10.152 6.896 1.00 87.12 233 LEU A C 1
ATOM 1756 O O . LEU A 1 233 ? -4.287 -10.883 6.918 1.00 87.12 233 LEU A O 1
ATOM 1760 N N . MET A 1 234 ? -5.342 -9.005 7.576 1.00 83.81 234 MET A N 1
ATOM 1761 C CA . MET A 1 234 ? -4.211 -8.374 8.265 1.00 83.81 234 MET A CA 1
ATOM 1762 C C . MET A 1 234 ? -3.699 -9.167 9.474 1.00 83.81 234 MET A C 1
ATOM 1764 O O . MET A 1 234 ? -2.511 -9.134 9.801 1.00 83.81 234 MET A O 1
ATOM 1768 N N . ARG A 1 235 ? -4.578 -9.923 10.141 1.00 88.00 235 ARG A N 1
ATOM 1769 C CA . ARG A 1 235 ? -4.204 -10.810 11.251 1.00 88.00 235 ARG A CA 1
ATOM 1770 C C . ARG A 1 235 ? -3.556 -12.113 10.796 1.00 88.00 235 ARG A C 1
ATOM 1772 O O . ARG A 1 235 ? -2.974 -12.793 11.636 1.00 88.00 235 ARG A O 1
ATOM 1779 N N . SER A 1 236 ? -3.638 -12.467 9.514 1.00 86.06 236 SER A N 1
ATOM 1780 C CA . SER A 1 236 ? -3.015 -13.692 9.021 1.00 86.06 236 SER A CA 1
ATOM 1781 C C . SER A 1 236 ? -1.486 -13.627 9.132 1.00 86.06 236 SER A C 1
ATOM 1783 O O . SER A 1 236 ? -0.860 -12.614 8.806 1.00 86.06 236 SER A O 1
ATOM 1785 N N . ASP A 1 237 ? -0.863 -14.740 9.526 1.00 87.12 237 ASP A N 1
ATOM 1786 C CA . ASP A 1 237 ? 0.604 -14.852 9.573 1.00 87.12 237 ASP A CA 1
ATOM 1787 C C . ASP A 1 237 ? 1.242 -14.573 8.209 1.00 87.12 237 ASP A C 1
ATOM 1789 O O . ASP A 1 237 ? 2.354 -14.057 8.119 1.00 87.12 237 ASP A O 1
ATOM 1793 N N . SER A 1 238 ? 0.509 -14.879 7.137 1.00 84.94 238 SER A N 1
ATOM 1794 C CA . SER A 1 238 ? 0.966 -14.671 5.766 1.00 84.94 238 SER A CA 1
ATOM 1795 C C . SER A 1 238 ? 1.023 -13.186 5.398 1.00 84.94 238 SER A C 1
ATOM 1797 O O . SER A 1 238 ? 2.002 -12.747 4.797 1.00 84.94 238 SER A O 1
ATOM 1799 N N . TYR A 1 239 ? 0.037 -12.389 5.825 1.00 82.50 239 TYR A N 1
ATOM 1800 C CA . TYR A 1 239 ? 0.072 -10.933 5.661 1.00 82.50 239 TYR A CA 1
ATOM 1801 C C . TYR A 1 239 ? 1.196 -10.301 6.495 1.00 82.50 239 TYR A C 1
ATOM 1803 O O . TYR A 1 239 ? 1.955 -9.468 6.004 1.00 82.50 239 TYR A O 1
ATOM 1811 N N . ARG A 1 240 ? 1.393 -10.755 7.740 1.00 81.44 240 ARG A N 1
ATOM 1812 C CA . ARG A 1 240 ? 2.501 -10.276 8.588 1.00 81.44 240 ARG A CA 1
ATOM 1813 C C . ARG A 1 240 ? 3.878 -10.603 8.006 1.00 81.44 240 ARG A C 1
ATOM 1815 O O . ARG A 1 240 ? 4.786 -9.778 8.086 1.00 81.44 240 ARG A O 1
ATOM 1822 N N . ALA A 1 241 ? 4.043 -11.779 7.404 1.00 81.50 241 ALA A N 1
ATOM 1823 C CA . ALA A 1 241 ? 5.265 -12.147 6.692 1.00 81.50 241 ALA A CA 1
ATOM 1824 C C . ALA A 1 241 ? 5.497 -11.239 5.469 1.00 81.50 241 ALA A C 1
ATOM 1826 O O . ALA A 1 241 ? 6.605 -10.741 5.263 1.00 81.50 241 ALA A O 1
ATOM 1827 N N . GLN A 1 242 ? 4.439 -10.942 4.707 1.00 82.69 242 GLN A N 1
ATOM 1828 C CA . GLN A 1 242 ? 4.492 -9.997 3.589 1.00 82.69 242 GLN A CA 1
ATOM 1829 C C . GLN A 1 242 ? 4.897 -8.581 4.038 1.00 82.69 242 GLN A C 1
ATOM 1831 O O . GLN A 1 242 ? 5.673 -7.936 3.334 1.00 82.69 242 GLN A O 1
ATOM 1836 N N . LEU A 1 243 ? 4.458 -8.098 5.208 1.00 75.75 243 LEU A N 1
ATOM 1837 C CA . LEU A 1 243 ? 4.902 -6.799 5.740 1.00 75.75 243 LEU A CA 1
ATOM 1838 C C . LEU A 1 243 ? 6.419 -6.746 5.983 1.00 75.75 243 LEU A C 1
ATOM 1840 O O . LEU A 1 243 ? 7.046 -5.725 5.700 1.00 75.75 243 LEU A O 1
ATOM 1844 N N . LYS A 1 244 ? 7.037 -7.845 6.438 1.00 77.00 244 LYS A N 1
ATOM 1845 C CA . LYS A 1 244 ? 8.503 -7.928 6.581 1.00 77.00 244 LYS A CA 1
ATOM 1846 C C . LYS A 1 244 ? 9.205 -7.864 5.225 1.00 77.00 244 LYS A C 1
ATOM 1848 O O . LYS A 1 244 ? 10.162 -7.110 5.068 1.00 77.00 244 LYS A O 1
ATOM 1853 N N . ALA A 1 245 ? 8.689 -8.585 4.228 1.00 78.81 245 ALA A N 1
ATOM 1854 C CA . ALA A 1 245 ? 9.210 -8.516 2.863 1.00 78.81 245 ALA A CA 1
ATOM 1855 C C . ALA A 1 245 ? 9.070 -7.103 2.264 1.00 78.81 245 ALA A C 1
ATOM 1857 O O . ALA A 1 245 ? 10.008 -6.594 1.653 1.00 78.81 245 ALA A O 1
ATOM 1858 N N . ALA A 1 246 ? 7.936 -6.433 2.493 1.00 73.56 246 ALA A N 1
ATOM 1859 C CA . ALA A 1 246 ? 7.723 -5.049 2.075 1.00 73.56 246 ALA A CA 1
ATOM 1860 C C . ALA A 1 246 ? 8.694 -4.079 2.772 1.00 73.56 246 ALA A C 1
ATOM 1862 O O . ALA A 1 246 ? 9.242 -3.191 2.122 1.00 73.56 246 ALA A O 1
ATOM 1863 N N . SER A 1 247 ? 8.964 -4.276 4.067 1.00 67.19 247 SER A N 1
ATOM 1864 C CA . SER A 1 247 ? 9.964 -3.499 4.811 1.00 67.19 247 SER A CA 1
ATOM 1865 C C . SER A 1 247 ? 11.383 -3.703 4.263 1.00 67.19 247 SER A C 1
ATOM 1867 O O . SER A 1 247 ? 12.108 -2.726 4.092 1.00 67.19 247 SER A O 1
ATOM 1869 N N . CYS A 1 248 ? 11.750 -4.936 3.891 1.00 74.19 248 CYS A N 1
ATOM 1870 C CA . CYS A 1 248 ? 13.007 -5.229 3.193 1.00 74.19 248 CYS A CA 1
ATOM 1871 C C . CYS A 1 248 ? 13.115 -4.450 1.872 1.00 74.19 248 CYS A C 1
ATOM 1873 O O . CYS A 1 248 ? 14.124 -3.787 1.637 1.00 74.19 248 CYS A O 1
ATOM 1875 N N . MET A 1 249 ? 12.057 -4.431 1.051 1.00 72.38 249 MET A N 1
ATOM 1876 C CA . MET A 1 249 ? 12.041 -3.653 -0.198 1.00 72.38 249 MET A CA 1
ATOM 1877 C C . MET A 1 249 ? 12.140 -2.139 0.045 1.00 72.38 249 MET A C 1
ATOM 1879 O O . MET A 1 249 ? 12.788 -1.431 -0.719 1.00 72.38 249 MET A O 1
ATOM 1883 N N . ALA A 1 250 ? 11.509 -1.640 1.109 1.00 65.38 250 ALA A N 1
ATOM 1884 C CA . ALA A 1 250 ? 11.505 -0.223 1.466 1.00 65.38 250 ALA A CA 1
ATOM 1885 C C . ALA A 1 250 ? 12.790 0.244 2.177 1.00 65.38 250 ALA A C 1
ATOM 1887 O O . ALA A 1 250 ? 12.962 1.443 2.392 1.00 65.38 250 ALA A O 1
ATOM 1888 N N . SER A 1 251 ? 13.685 -0.676 2.553 1.00 66.69 251 SER A N 1
ATOM 1889 C CA . SER A 1 251 ? 14.921 -0.354 3.279 1.00 66.69 251 SER A CA 1
ATOM 1890 C C . SER A 1 251 ? 15.908 0.475 2.446 1.00 66.69 251 SER A C 1
ATOM 1892 O O . SER A 1 251 ? 16.624 1.310 3.004 1.00 66.69 251 SER A O 1
ATOM 1894 N N . ASP A 1 252 ? 15.887 0.306 1.119 1.00 67.25 252 ASP A N 1
ATOM 1895 C CA . ASP A 1 252 ? 16.665 1.090 0.158 1.00 67.25 252 ASP A CA 1
ATOM 1896 C C . ASP A 1 252 ? 15.783 1.549 -1.023 1.00 67.25 252 ASP A C 1
ATOM 1898 O O . ASP A 1 252 ? 15.772 0.935 -2.099 1.00 67.25 252 ASP A O 1
ATOM 1902 N N . PRO A 1 253 ? 15.021 2.645 -0.849 1.00 65.00 253 PRO A N 1
ATOM 1903 C CA . PRO A 1 253 ? 14.124 3.141 -1.888 1.00 65.00 253 PRO A CA 1
ATOM 1904 C C . PRO A 1 253 ? 14.881 3.622 -3.135 1.00 65.00 253 PRO A C 1
ATOM 1906 O O . PRO A 1 253 ? 14.345 3.558 -4.239 1.00 65.00 253 PRO A O 1
ATOM 1909 N N . MET A 1 254 ? 16.134 4.069 -2.987 1.00 70.50 254 MET A N 1
ATOM 1910 C CA . MET A 1 254 ? 16.949 4.534 -4.113 1.00 70.50 254 MET A CA 1
ATOM 1911 C C . MET A 1 254 ? 17.413 3.377 -4.989 1.00 70.50 254 MET A C 1
ATOM 1913 O O . MET A 1 254 ? 17.410 3.506 -6.213 1.00 70.50 254 MET A O 1
ATOM 1917 N N . LYS A 1 255 ? 17.786 2.243 -4.388 1.00 77.44 255 LYS A N 1
ATOM 1918 C CA . LYS A 1 255 ? 18.069 1.020 -5.142 1.00 77.44 255 LYS A CA 1
ATOM 1919 C C . LYS A 1 255 ? 16.840 0.561 -5.919 1.00 77.44 255 LYS A C 1
ATOM 1921 O O . LYS A 1 255 ? 16.960 0.287 -7.106 1.00 77.44 255 LYS A O 1
ATOM 1926 N N . LEU A 1 256 ? 15.669 0.537 -5.282 1.00 76.19 256 LEU A N 1
ATOM 1927 C CA . LEU A 1 256 ? 14.434 0.117 -5.945 1.00 76.19 256 LEU A CA 1
ATOM 1928 C C . LEU A 1 256 ? 14.100 1.008 -7.156 1.00 76.19 256 LEU A C 1
ATOM 1930 O O . LEU A 1 256 ? 13.743 0.491 -8.210 1.00 76.19 256 LEU A O 1
ATOM 1934 N N . ILE A 1 257 ? 14.266 2.331 -7.035 1.00 75.00 257 ILE A N 1
ATOM 1935 C CA . ILE A 1 257 ? 14.098 3.270 -8.158 1.00 75.00 257 ILE A CA 1
ATOM 1936 C C . ILE A 1 257 ? 15.070 2.949 -9.301 1.00 75.00 257 ILE A C 1
ATOM 1938 O O . ILE A 1 257 ? 14.642 2.848 -10.448 1.00 75.00 257 ILE A O 1
ATOM 1942 N N . LYS A 1 258 ? 16.354 2.727 -9.000 1.00 80.75 258 LYS A N 1
ATOM 1943 C CA . LYS A 1 258 ? 17.364 2.388 -10.017 1.00 80.75 258 LYS A CA 1
ATOM 1944 C C . LYS A 1 258 ? 17.089 1.051 -10.701 1.00 80.75 258 LYS A C 1
ATOM 1946 O O . LYS A 1 258 ? 17.277 0.941 -11.909 1.00 80.75 258 LYS A O 1
ATOM 1951 N N . ASP A 1 259 ? 16.644 0.047 -9.950 1.00 83.00 259 ASP A N 1
ATOM 1952 C CA . ASP A 1 259 ? 16.277 -1.259 -10.504 1.00 83.00 259 ASP A CA 1
ATOM 1953 C C . ASP A 1 259 ? 15.081 -1.118 -11.462 1.00 83.00 259 ASP A C 1
ATOM 1955 O O . ASP A 1 259 ? 15.099 -1.670 -12.562 1.00 83.00 259 ASP A O 1
ATOM 1959 N N . MET A 1 260 ? 14.083 -0.310 -11.086 1.00 81.88 260 MET A N 1
ATOM 1960 C CA . MET A 1 260 ? 12.942 0.038 -11.936 1.00 81.88 260 MET A CA 1
ATOM 1961 C C . MET A 1 260 ? 13.366 0.770 -13.221 1.00 81.88 260 MET A C 1
ATOM 1963 O O . MET A 1 260 ? 12.972 0.369 -14.318 1.00 81.88 260 MET A O 1
ATOM 1967 N N . GLU A 1 261 ? 14.191 1.813 -13.111 1.00 82.81 261 GLU A N 1
ATOM 1968 C CA . GLU A 1 261 ? 14.723 2.555 -14.263 1.00 82.81 261 GLU A CA 1
ATOM 1969 C C . GLU A 1 261 ? 15.509 1.634 -15.206 1.00 82.81 261 GLU A C 1
ATOM 1971 O O . GLU A 1 261 ? 15.285 1.639 -16.418 1.00 82.81 261 GLU A O 1
ATOM 1976 N N . LYS A 1 262 ? 16.383 0.791 -14.646 1.00 86.56 262 LYS A N 1
ATOM 1977 C CA . LYS A 1 262 ? 17.179 -0.172 -15.406 1.00 86.56 262 LYS A CA 1
ATOM 1978 C C . LYS A 1 262 ? 16.306 -1.173 -16.159 1.00 86.56 262 LYS A C 1
ATOM 1980 O O . LYS A 1 262 ? 16.559 -1.406 -17.338 1.00 86.56 262 LYS A O 1
ATOM 1985 N N . ALA A 1 263 ? 15.288 -1.734 -15.510 1.00 88.44 263 ALA A N 1
ATOM 1986 C CA . ALA A 1 263 ? 14.373 -2.684 -16.138 1.00 88.44 263 ALA A CA 1
ATOM 1987 C C . ALA A 1 263 ? 13.652 -2.069 -17.350 1.00 88.44 263 ALA A C 1
ATOM 1989 O O . ALA A 1 263 ? 13.620 -2.667 -18.427 1.00 88.44 263 ALA A O 1
ATOM 1990 N N . PHE A 1 264 ? 13.178 -0.824 -17.221 1.00 88.06 264 PHE A N 1
ATOM 1991 C CA . PHE A 1 264 ? 12.585 -0.100 -18.345 1.00 88.06 264 PHE A CA 1
ATOM 1992 C C . PHE A 1 264 ? 13.586 0.141 -19.487 1.00 88.06 264 PHE A C 1
ATOM 1994 O O . PHE A 1 264 ? 13.246 -0.087 -20.646 1.00 88.06 264 PHE A O 1
ATOM 2001 N N . VAL A 1 265 ? 14.817 0.574 -19.189 1.00 87.88 265 VAL A N 1
ATOM 2002 C CA . VAL A 1 265 ? 15.851 0.827 -20.213 1.00 87.88 265 VAL A CA 1
ATOM 2003 C C . VAL A 1 265 ? 16.251 -0.453 -20.939 1.00 87.88 265 VAL A C 1
ATOM 2005 O O . VAL A 1 265 ? 16.362 -0.454 -22.166 1.00 87.88 265 VAL A O 1
ATOM 2008 N N . ASP A 1 266 ? 16.445 -1.546 -20.201 1.00 90.00 266 ASP A N 1
ATOM 2009 C CA . ASP A 1 266 ? 16.797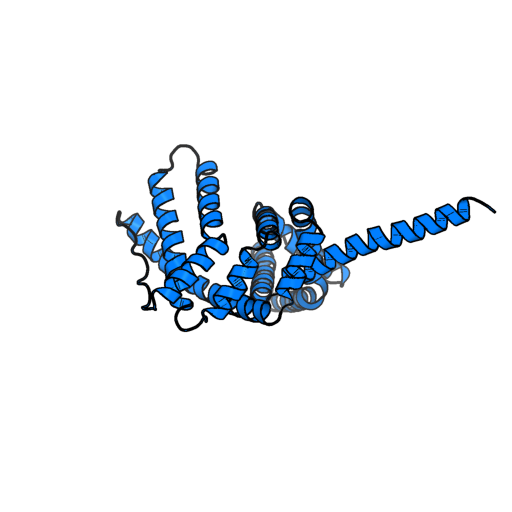 -2.842 -20.776 1.00 90.00 266 ASP A CA 1
ATOM 2010 C C . ASP A 1 266 ? 15.658 -3.360 -21.675 1.00 90.00 266 ASP A C 1
ATOM 2012 O O . ASP A 1 266 ? 15.914 -3.795 -22.803 1.00 90.00 266 ASP A O 1
ATOM 2016 N N . TRP A 1 267 ? 14.398 -3.227 -21.237 1.00 93.06 267 TRP A N 1
ATOM 2017 C CA . TRP A 1 267 ? 13.223 -3.543 -22.055 1.00 93.06 267 TRP A CA 1
ATOM 2018 C C . TRP A 1 267 ? 13.133 -2.661 -23.306 1.00 93.06 267 TRP A C 1
ATOM 2020 O O . TRP A 1 267 ? 12.927 -3.178 -24.405 1.00 93.06 267 TRP A O 1
ATOM 2030 N N . ALA A 1 268 ? 13.315 -1.345 -23.174 1.00 89.62 268 ALA A N 1
ATOM 2031 C CA . ALA A 1 268 ? 13.244 -0.410 -24.294 1.00 89.62 268 ALA A CA 1
ATOM 2032 C C . ALA A 1 268 ? 14.299 -0.763 -25.350 1.00 89.62 268 ALA A C 1
ATOM 2034 O O . ALA A 1 268 ? 13.973 -0.920 -26.528 1.00 89.62 268 ALA A O 1
ATOM 2035 N N . LYS A 1 269 ? 15.537 -1.024 -24.913 1.00 90.88 269 LYS A N 1
ATOM 2036 C CA . LYS A 1 269 ? 16.639 -1.455 -25.779 1.00 90.88 269 LYS A CA 1
ATOM 2037 C C . LYS A 1 269 ? 16.332 -2.763 -26.500 1.00 90.88 269 LYS A C 1
ATOM 2039 O O . LYS A 1 269 ? 16.587 -2.869 -27.700 1.00 90.88 269 LYS A O 1
ATOM 2044 N N . ALA A 1 270 ? 15.757 -3.741 -25.801 1.00 92.19 270 ALA A N 1
ATOM 2045 C CA . ALA A 1 270 ? 15.326 -5.002 -26.403 1.00 92.19 270 ALA A CA 1
ATOM 2046 C C . ALA A 1 270 ? 14.216 -4.813 -27.457 1.00 92.19 270 ALA A C 1
ATOM 2048 O O . ALA A 1 270 ? 14.103 -5.619 -28.378 1.00 92.19 270 ALA A O 1
ATOM 2049 N N . ASN A 1 271 ? 13.443 -3.728 -27.363 1.00 91.44 271 ASN A N 1
ATOM 2050 C CA . ASN A 1 271 ? 12.385 -3.356 -28.305 1.00 91.44 271 ASN A CA 1
ATOM 2051 C C . ASN A 1 271 ? 12.833 -2.310 -29.348 1.00 91.44 271 ASN A C 1
ATOM 2053 O O . ASN A 1 271 ? 11.995 -1.723 -30.031 1.00 91.44 271 ASN A O 1
ATOM 2057 N N . GLY A 1 272 ? 14.145 -2.086 -29.505 1.00 88.62 272 GLY A N 1
ATOM 2058 C CA . GLY A 1 272 ? 14.697 -1.177 -30.516 1.00 88.62 272 GLY A CA 1
ATOM 2059 C C . GLY A 1 272 ? 14.580 0.310 -30.171 1.00 88.62 272 GLY A C 1
ATOM 2060 O O . GLY A 1 272 ? 14.757 1.162 -31.040 1.00 88.62 272 GLY A O 1
ATOM 2061 N N . GLU A 1 273 ? 14.299 0.637 -28.913 1.00 86.06 273 GLU A N 1
ATOM 2062 C CA . GLU A 1 273 ? 14.203 2.001 -28.403 1.00 86.06 273 GLU A CA 1
ATOM 2063 C C . GLU A 1 273 ? 15.422 2.333 -27.536 1.00 86.06 273 GLU A C 1
ATOM 2065 O O . GLU A 1 273 ? 15.966 1.483 -26.839 1.00 86.06 273 GLU A O 1
ATOM 2070 N N . SER A 1 274 ? 15.872 3.586 -27.568 1.00 78.69 274 SER A N 1
ATOM 2071 C CA . SER A 1 274 ? 16.988 4.045 -26.738 1.00 78.69 274 SER A CA 1
ATOM 2072 C C . SER A 1 274 ? 16.603 5.338 -26.043 1.00 78.69 274 SER A C 1
ATOM 2074 O O . SER A 1 274 ? 16.215 6.311 -26.699 1.00 78.69 274 SER A O 1
ATOM 2076 N N . PHE A 1 275 ? 16.737 5.330 -24.721 1.00 74.25 275 PHE A N 1
ATOM 2077 C CA . PHE A 1 275 ? 16.523 6.471 -23.841 1.00 74.25 275 PHE A CA 1
ATOM 2078 C C . PHE A 1 275 ? 17.780 6.666 -22.998 1.00 74.25 275 PHE A C 1
ATOM 2080 O O . PHE A 1 275 ? 18.311 5.696 -22.461 1.00 74.25 275 PHE A O 1
ATOM 2087 N N . ASP A 1 276 ? 18.256 7.906 -22.904 1.00 65.19 276 ASP A N 1
ATOM 2088 C CA . ASP A 1 276 ? 19.431 8.249 -22.104 1.00 65.19 276 ASP A CA 1
ATOM 2089 C C . ASP A 1 276 ? 18.970 8.715 -20.712 1.00 65.19 276 ASP A C 1
ATOM 2091 O O . ASP A 1 276 ? 18.646 9.887 -20.486 1.00 65.19 276 ASP A O 1
ATOM 2095 N N . LEU A 1 277 ? 18.819 7.746 -19.803 1.00 62.50 277 LEU A N 1
ATOM 2096 C CA . LEU A 1 277 ? 18.477 7.974 -18.397 1.00 62.50 277 LEU A CA 1
ATOM 2097 C C . LEU A 1 277 ? 19.793 8.045 -17.610 1.00 62.50 277 LEU A C 1
ATOM 2099 O O . LEU A 1 277 ? 20.387 7.008 -17.313 1.00 62.50 277 LEU A O 1
ATOM 2103 N N . HIS A 1 278 ? 20.288 9.255 -17.348 1.00 54.59 278 HIS A N 1
ATOM 2104 C CA . HIS A 1 278 ? 21.470 9.503 -16.513 1.00 54.59 278 HIS A CA 1
ATOM 2105 C C . HIS A 1 278 ? 21.068 9.981 -15.118 1.00 54.59 278 HIS A C 1
ATOM 2107 O O . HIS A 1 278 ? 20.258 10.933 -15.038 1.00 54.59 278 HIS A O 1
#

Secondary structure (DSSP, 8-state):
--HHHHHHHHHHHHHHHHHHHHHHHHHHHHHHHTS-HHHHHHHHHHHHHHHHHHHHHH-TT--HHHHHHHHHHHHHHHHHTHHHHHHHHHHHHHHHH--HHHHHHHHHHHHSHHHHHHHHHHHHHHHHHHHHHHHHHHHHHHHHHTTPPPPPPPPPP--HHHHHHHHHHHHHTTHHHHHHHHHHHHHHHS-TT--HHHHHHHHHHHHHHHHHHHHHHHTTTS-HHHHHHHHHHHHSHHHHHHHHHHHHHHT-HHHHHHHHHHHHHHHHHHTT------